Protein AF-A0A972KR60-F1 (afdb_monomer)

Solvent-accessible surface area (backbone atoms only — not comparable to full-atom values): 12484 Å² total; per-residue (Å²): 135,83,83,78,76,79,74,76,61,66,64,58,58,53,53,50,51,54,48,52,53,51,52,50,52,52,51,52,51,50,51,51,52,49,49,46,57,73,55,36,59,69,49,59,76,73,49,74,76,72,68,55,55,63,57,54,53,49,51,52,52,53,53,51,49,52,52,51,53,51,50,49,65,55,48,52,59,52,54,50,50,50,49,50,53,52,49,49,72,71,41,88,79,77,57,72,71,72,49,46,62,56,49,50,56,49,49,52,51,50,51,52,50,50,54,51,49,53,54,48,52,52,56,44,69,32,93,47,22,35,39,33,25,34,76,85,28,30,30,75,47,69,22,60,42,29,47,66,72,65,77,49,87,79,54,75,68,42,54,59,59,74,75,48,79,48,76,71,46,49,54,52,47,44,64,38,49,46,92,77,42,58,83,66,70,49,74,49,77,46,96,84,57,27,41,31,41,36,36,61,35,65,42,99,86,40,91,62,52,22,33,38,37,41,34,44,64,76,88,119

pLDDT: mean 76.86, std 11.7, range [50.84, 95.19]

Mean predicted aligned error: 16.47 Å

Nearest PDB structures (foldseek):
  8bjp-assembly1_AAA  TM=6.343E-01  e=4.974E-04  Geobacillus thermodenitrificans
  5fq1-assembly1_B  TM=6.587E-01  e=1.089E-03  Geobacillus thermodenitrificans
  3luq-assembly1_D  TM=6.551E-01  e=8.556E-04  Geobacter sulfurreducens PCA
  1v9y-assembly1_B  TM=7.017E-01  e=2.689E-03  Escherichia coli K-12
  7duc-assembly1_A  TM=5.910E-01  e=3.423E-03  Staphylococcus aureus

Radius of gyration: 31.65 Å; Cα contacts (8 Å, |Δi|>4): 184; chains: 1; bounding box: 86×40×68 Å

Structure (mmCIF, N/CA/C/O backbone):
data_AF-A0A972KR60-F1
#
_entry.id   AF-A0A972KR60-F1
#
loop_
_atom_site.group_PDB
_atom_site.id
_atom_site.type_symbol
_atom_site.label_atom_id
_atom_site.label_alt_id
_atom_site.label_comp_id
_atom_site.label_asym_id
_atom_site.label_entity_id
_atom_site.label_seq_id
_atom_site.pdbx_PDB_ins_code
_atom_site.Cartn_x
_atom_site.Cartn_y
_atom_site.Cartn_z
_atom_site.occupancy
_atom_site.B_iso_or_equiv
_atom_site.auth_seq_id
_atom_site.auth_comp_id
_atom_site.auth_asym_id
_atom_site.auth_atom_id
_atom_site.pdbx_PDB_model_num
ATOM 1 N N . MET A 1 1 ? 7.877 -25.619 27.541 1.00 53.59 1 MET A N 1
ATOM 2 C CA . MET A 1 1 ? 7.313 -24.549 26.688 1.00 53.59 1 MET A CA 1
ATOM 3 C C . MET A 1 1 ? 5.898 -24.252 27.161 1.00 53.59 1 MET A C 1
ATOM 5 O O . MET A 1 1 ? 4.991 -25.028 26.888 1.00 53.59 1 MET A O 1
ATOM 9 N N . SER A 1 2 ? 5.721 -23.201 27.957 1.00 51.91 2 SER A N 1
ATOM 10 C CA . SER A 1 2 ? 4.409 -22.750 28.425 1.00 51.91 2 SER A CA 1
ATOM 11 C C . SER A 1 2 ? 3.707 -21.989 27.297 1.00 51.91 2 SER A C 1
ATOM 13 O O . SER A 1 2 ? 4.235 -21.011 26.776 1.00 51.91 2 SER A O 1
ATOM 15 N N . LYS A 1 3 ? 2.520 -22.450 26.886 1.00 62.50 3 LYS A N 1
ATOM 16 C CA . LYS A 1 3 ? 1.661 -21.713 25.949 1.00 62.50 3 LYS A CA 1
ATOM 17 C C . LYS A 1 3 ? 1.185 -20.436 26.636 1.00 62.50 3 LYS A C 1
ATOM 19 O O . LYS A 1 3 ? 0.327 -20.486 27.516 1.00 62.50 3 LYS A O 1
ATOM 24 N N . GLN A 1 4 ? 1.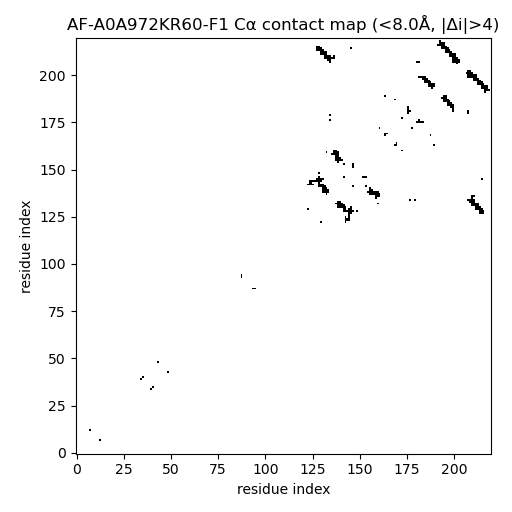755 -19.306 26.241 1.00 52.03 4 GLN A N 1
ATOM 25 C CA . GLN A 1 4 ? 1.299 -17.989 26.653 1.00 52.03 4 GLN A CA 1
ATOM 26 C C . GLN A 1 4 ? -0.098 -17.779 26.052 1.00 52.03 4 GLN A C 1
ATOM 28 O O . GLN A 1 4 ? -0.262 -17.715 24.835 1.00 52.03 4 GLN A O 1
ATOM 33 N N . LYS A 1 5 ? -1.133 -17.781 26.899 1.00 60.81 5 LYS A N 1
ATOM 34 C CA . LYS A 1 5 ? -2.503 -17.483 26.471 1.00 60.81 5 LYS A CA 1
ATOM 35 C C . LYS A 1 5 ? -2.542 -16.012 26.064 1.00 60.81 5 LYS A C 1
ATOM 37 O O . LYS A 1 5 ? -2.425 -15.147 26.927 1.00 60.81 5 LYS A O 1
ATOM 42 N N . GLN A 1 6 ? -2.679 -15.740 24.767 1.00 61.06 6 GLN A N 1
ATOM 43 C CA . GLN A 1 6 ? -2.988 -14.399 24.276 1.00 61.06 6 GLN A CA 1
ATOM 44 C C . GLN A 1 6 ? -4.307 -13.963 24.912 1.00 61.06 6 GLN A C 1
ATOM 46 O O . GLN A 1 6 ? -5.353 -14.572 24.682 1.00 61.06 6 GLN A O 1
ATOM 51 N N . ALA A 1 7 ? -4.236 -12.950 25.772 1.00 55.34 7 ALA A N 1
ATOM 52 C CA . ALA A 1 7 ? -5.428 -12.301 26.278 1.00 55.34 7 ALA A CA 1
ATOM 53 C C . ALA A 1 7 ? -6.167 -11.675 25.081 1.00 55.34 7 ALA A C 1
ATOM 55 O O . ALA A 1 7 ? -5.520 -11.067 24.225 1.00 55.34 7 ALA A O 1
ATOM 56 N N . PRO A 1 8 ? -7.494 -11.846 24.970 1.00 62.22 8 PRO A N 1
ATOM 57 C CA . PRO A 1 8 ? -8.256 -11.233 23.892 1.00 62.22 8 PRO A CA 1
ATOM 58 C C . PRO A 1 8 ? -8.088 -9.712 23.949 1.00 62.22 8 PRO A C 1
ATOM 60 O O . PRO A 1 8 ? -8.212 -9.113 25.018 1.00 62.22 8 PRO A O 1
ATOM 63 N N . ASN A 1 9 ? -7.800 -9.096 22.799 1.00 71.56 9 ASN A N 1
ATOM 64 C CA . ASN A 1 9 ? -7.633 -7.649 22.686 1.00 71.56 9 ASN A CA 1
ATOM 65 C C . ASN A 1 9 ? -8.865 -6.945 23.261 1.00 71.56 9 ASN A C 1
ATOM 67 O O . ASN A 1 9 ? -9.967 -7.046 22.717 1.00 71.56 9 ASN A O 1
ATOM 71 N N . VAL A 1 10 ? -8.660 -6.208 24.354 1.00 71.50 10 VAL A N 1
ATOM 72 C CA . VAL A 1 10 ? -9.696 -5.467 25.096 1.00 71.50 10 VAL A CA 1
ATOM 73 C C . VAL A 1 10 ? -10.492 -4.541 24.163 1.00 71.50 10 VAL A C 1
ATOM 75 O O . VAL A 1 10 ? -11.693 -4.335 24.341 1.00 71.50 10 VAL A O 1
ATOM 78 N N . PHE A 1 11 ? -9.843 -4.071 23.096 1.00 67.94 11 PHE A N 1
ATOM 79 C CA . PHE A 1 11 ? -10.453 -3.291 22.026 1.00 67.94 11 PHE A CA 1
ATOM 80 C C . PHE A 1 11 ? -11.607 -4.017 21.318 1.00 67.94 11 PHE A C 1
ATOM 82 O O . PHE A 1 11 ? -12.672 -3.432 21.131 1.00 67.94 11 PHE A O 1
ATOM 89 N N . HIS A 1 12 ? -11.446 -5.301 20.976 1.00 70.81 12 HIS A N 1
ATOM 90 C CA . HIS A 1 12 ? -12.494 -6.058 20.286 1.00 70.81 12 HIS A CA 1
ATOM 91 C C . HIS A 1 12 ? -13.713 -6.286 21.173 1.00 70.81 12 HIS A C 1
ATOM 93 O O . HIS A 1 12 ? -14.835 -6.178 20.692 1.00 70.81 12 HIS A O 1
ATOM 99 N N . VAL A 1 13 ? -13.509 -6.547 22.466 1.00 73.38 13 VAL A N 1
ATOM 100 C CA . VAL A 1 13 ? -14.617 -6.749 23.412 1.00 73.38 13 VAL A CA 1
ATOM 101 C C . VAL A 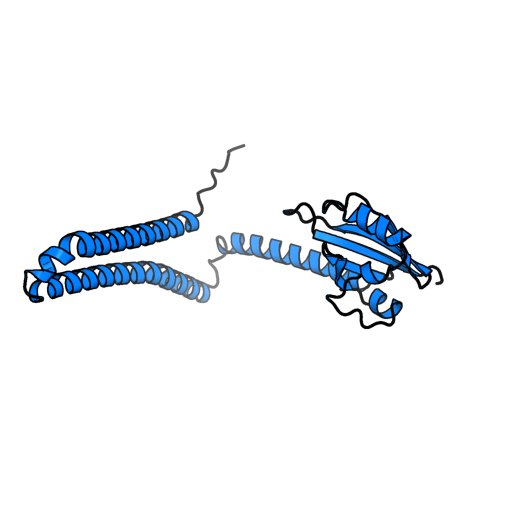1 13 ? -15.412 -5.454 23.597 1.00 73.38 13 VAL A C 1
ATOM 103 O O . VAL A 1 13 ? -16.643 -5.478 23.574 1.00 73.38 13 VAL A O 1
ATOM 106 N N . SER A 1 14 ? -14.724 -4.313 23.708 1.00 75.75 14 SER A N 1
ATOM 107 C CA . SER A 1 14 ? -15.375 -3.004 23.817 1.00 75.75 14 SER A CA 1
ATOM 108 C C . SER A 1 14 ? -16.146 -2.640 22.545 1.00 75.75 14 SER A C 1
ATOM 110 O O . SER A 1 14 ? -17.329 -2.301 22.621 1.00 75.75 14 SER A O 1
ATOM 112 N N . LEU A 1 15 ? -15.522 -2.775 21.370 1.00 78.56 15 LEU A N 1
ATOM 113 C CA . LEU A 1 15 ? -16.158 -2.482 20.082 1.00 78.56 15 LEU A CA 1
ATOM 114 C C . LEU A 1 15 ? -17.399 -3.357 19.859 1.00 78.56 15 LEU A C 1
ATOM 116 O O . LEU A 1 15 ? -18.449 -2.862 19.451 1.00 78.56 15 LEU A O 1
ATOM 120 N N . LEU A 1 16 ? -17.290 -4.648 20.177 1.00 77.19 16 LEU A N 1
ATOM 121 C CA . LEU A 1 16 ? -18.375 -5.607 20.017 1.00 77.19 16 LEU A CA 1
ATOM 122 C C . LEU A 1 16 ? -19.553 -5.289 20.951 1.00 77.19 16 LEU A C 1
ATOM 124 O O . LEU A 1 16 ? -20.700 -5.343 20.516 1.00 77.19 16 LEU A O 1
ATOM 128 N N . SER A 1 17 ? -19.286 -4.881 22.196 1.00 77.88 17 SER A N 1
ATOM 129 C CA . SER A 1 17 ? -20.324 -4.448 23.143 1.00 77.88 17 SER A CA 1
ATOM 130 C C . SER A 1 17 ? -21.103 -3.226 22.634 1.00 77.88 17 SER A C 1
ATOM 132 O O . SER A 1 17 ? -22.335 -3.232 22.618 1.00 77.88 17 SER A O 1
ATOM 134 N N . HIS A 1 18 ? -20.401 -2.206 22.127 1.00 79.12 18 HIS A N 1
ATOM 135 C CA . HIS A 1 18 ? -21.041 -1.008 21.570 1.00 79.12 18 HIS A CA 1
ATOM 136 C C . HIS A 1 18 ? -21.850 -1.324 20.305 1.00 79.12 18 HIS A C 1
ATOM 138 O O . HIS A 1 18 ? -22.949 -0.799 20.130 1.00 79.12 18 HIS A O 1
ATOM 144 N N . PHE A 1 19 ? -21.346 -2.218 19.450 1.00 80.94 19 PHE A N 1
ATOM 145 C CA . PHE A 1 19 ? -22.070 -2.668 18.265 1.00 80.94 19 PHE A CA 1
ATOM 146 C C . PHE A 1 19 ? -23.373 -3.394 18.633 1.00 80.94 19 PHE A C 1
ATOM 148 O O . PHE A 1 19 ? -24.429 -3.061 18.098 1.00 80.94 19 PHE A O 1
ATOM 155 N N . PHE A 1 20 ? -23.334 -4.326 19.592 1.00 80.44 20 PHE A N 1
ATOM 156 C CA . PHE A 1 20 ? -24.539 -5.019 20.058 1.00 80.44 20 PHE A CA 1
ATOM 157 C C . PHE A 1 20 ? -25.561 -4.068 20.686 1.00 80.44 20 PHE A C 1
ATOM 159 O O . PHE A 1 20 ? -26.754 -4.204 20.418 1.00 80.44 20 PHE A O 1
ATOM 166 N N . LEU A 1 21 ? -25.113 -3.077 21.464 1.00 80.25 21 LEU A N 1
ATOM 167 C CA . LEU A 1 21 ? -25.993 -2.054 22.032 1.00 80.25 21 LEU A CA 1
ATOM 168 C C . LEU A 1 21 ? -26.698 -1.242 20.934 1.00 80.25 21 LEU A C 1
ATOM 170 O O . LEU A 1 21 ? -27.901 -0.986 21.020 1.00 80.25 21 LEU A O 1
ATOM 174 N N . LEU A 1 22 ? -25.966 -0.868 19.883 1.00 79.69 22 LEU A N 1
ATOM 175 C CA . LEU A 1 22 ? -26.509 -0.113 18.757 1.00 79.69 22 LEU A CA 1
ATOM 176 C C . LEU A 1 22 ? -27.543 -0.939 17.982 1.00 79.69 22 LEU A C 1
ATOM 178 O O . LEU A 1 22 ? -28.639 -0.448 17.711 1.00 79.69 22 LEU A O 1
ATOM 182 N N . VAL A 1 23 ? -27.236 -2.207 17.694 1.00 80.81 23 VAL A N 1
ATOM 183 C CA . VAL A 1 23 ? -28.163 -3.132 17.022 1.00 80.81 23 VAL A CA 1
ATOM 184 C C . VAL A 1 23 ? -29.416 -3.372 17.866 1.00 80.81 23 VAL A C 1
ATOM 186 O O . VAL A 1 23 ? -30.524 -3.322 17.335 1.00 80.81 23 VAL A O 1
ATOM 189 N N . ALA A 1 24 ? -29.270 -3.569 19.179 1.00 79.06 24 ALA A N 1
ATOM 190 C CA . ALA A 1 24 ? -30.402 -3.739 20.086 1.00 79.06 24 ALA A CA 1
ATOM 191 C C . ALA A 1 24 ? -31.296 -2.490 20.116 1.00 79.06 24 ALA A C 1
ATOM 193 O O . ALA A 1 24 ? -32.516 -2.603 20.021 1.00 79.06 24 ALA A O 1
ATOM 194 N N . THR A 1 25 ? -30.696 -1.297 20.167 1.00 80.44 25 THR A N 1
ATOM 195 C CA . THR A 1 25 ? -31.434 -0.024 20.116 1.00 80.44 25 THR A CA 1
ATOM 196 C C . THR A 1 25 ? -32.203 0.124 18.800 1.00 80.44 25 THR A C 1
ATOM 198 O O . THR A 1 25 ? -33.379 0.487 18.813 1.00 80.44 25 THR A O 1
ATOM 201 N N . LEU A 1 26 ? -31.578 -0.212 17.665 1.00 80.94 26 LEU A N 1
ATOM 202 C CA . LEU A 1 26 ? -32.227 -0.197 16.350 1.00 80.94 26 LEU A CA 1
ATOM 203 C C . LEU A 1 26 ? -33.394 -1.187 16.270 1.00 80.94 26 LEU A C 1
ATOM 205 O O . LEU A 1 26 ? -34.461 -0.827 15.776 1.00 80.94 26 LEU A O 1
ATOM 209 N N . ALA A 1 27 ? -33.216 -2.404 16.789 1.00 80.38 27 ALA A N 1
ATOM 210 C CA . ALA A 1 27 ? -34.262 -3.420 16.813 1.00 80.38 27 ALA A CA 1
ATOM 211 C C . ALA A 1 27 ? -35.460 -2.977 17.664 1.00 80.38 27 ALA A C 1
ATOM 213 O O . ALA A 1 27 ? -36.599 -3.071 17.211 1.00 80.38 27 ALA A O 1
ATOM 214 N N . VAL A 1 28 ? -35.219 -2.428 18.861 1.00 82.62 28 VAL A N 1
ATOM 215 C CA . VAL A 1 28 ? -36.285 -1.878 19.716 1.00 82.62 28 VAL A CA 1
ATOM 216 C C . VAL A 1 28 ? -37.011 -0.741 19.002 1.00 82.62 28 VAL A C 1
ATOM 218 O O . VAL A 1 28 ? -38.238 -0.728 18.978 1.00 82.62 28 VAL A O 1
ATOM 221 N N . CYS A 1 29 ? -36.277 0.174 18.366 1.00 82.19 29 CYS A N 1
ATOM 222 C CA . CYS A 1 29 ? -36.871 1.276 17.614 1.00 82.19 29 CYS A CA 1
ATOM 223 C C . CYS A 1 29 ? -37.755 0.759 16.465 1.00 82.19 29 CYS A C 1
ATOM 225 O O . CYS A 1 29 ? -38.891 1.203 16.309 1.00 82.19 29 CYS A O 1
ATOM 227 N N . PHE A 1 30 ? -37.282 -0.247 15.723 1.00 84.31 30 PHE A N 1
ATOM 228 C CA . PHE A 1 30 ? -38.052 -0.896 14.663 1.00 84.31 30 PHE A CA 1
ATOM 229 C C . PHE A 1 30 ? -39.338 -1.539 15.194 1.00 84.31 30 PHE A C 1
ATOM 231 O O . PHE A 1 30 ? -40.408 -1.291 14.644 1.00 84.31 30 PHE A O 1
ATOM 238 N N . PHE A 1 31 ? -39.268 -2.307 16.287 1.00 80.88 31 PHE A N 1
ATOM 239 C CA . PHE A 1 31 ? -40.453 -2.919 16.896 1.00 80.88 31 PHE A CA 1
ATOM 240 C C . PHE A 1 31 ? -41.438 -1.883 17.432 1.00 80.88 31 PHE A C 1
ATOM 242 O O . PHE A 1 31 ? -42.639 -2.062 17.266 1.00 80.88 31 PHE A O 1
ATOM 249 N N . VAL A 1 32 ? -40.959 -0.789 18.028 1.00 77.44 32 VAL A N 1
ATOM 250 C CA . VAL A 1 32 ? -41.820 0.307 18.493 1.00 77.44 32 VAL A CA 1
ATOM 251 C C . VAL A 1 32 ? -42.537 0.958 17.315 1.00 77.44 32 VAL A C 1
ATOM 253 O O . VAL A 1 32 ? -43.753 1.119 17.366 1.00 77.44 32 VAL A O 1
ATOM 256 N N . VAL A 1 33 ? -41.825 1.273 16.230 1.00 80.19 33 VAL A N 1
ATOM 257 C CA . VAL A 1 33 ? -42.441 1.821 15.012 1.00 80.19 33 VAL A CA 1
ATOM 258 C C . VAL A 1 33 ? -43.456 0.838 14.439 1.00 80.19 33 VAL A C 1
ATOM 260 O O . VAL A 1 33 ? -44.577 1.227 14.126 1.00 80.19 33 VAL A O 1
ATOM 263 N N . GLN A 1 34 ? -43.109 -0.444 14.342 1.00 79.94 34 GLN A N 1
ATOM 264 C CA . GLN A 1 34 ? -43.995 -1.446 13.761 1.00 79.94 34 GLN A CA 1
ATOM 265 C C . GLN A 1 34 ? -45.233 -1.695 14.636 1.00 79.94 34 GLN A C 1
ATOM 267 O O . GLN A 1 34 ? -46.336 -1.820 14.108 1.00 79.94 34 GLN A O 1
ATOM 272 N N . TYR A 1 35 ? -45.079 -1.686 15.962 1.00 74.25 35 TYR A N 1
ATOM 273 C CA . TYR A 1 35 ? -46.176 -1.768 16.924 1.00 74.25 35 TYR A CA 1
ATOM 274 C C . TYR A 1 35 ? -47.097 -0.546 16.836 1.00 74.25 35 TYR A C 1
ATOM 276 O O . TYR A 1 35 ? -48.319 -0.701 16.776 1.00 74.25 35 TYR A O 1
ATOM 284 N N . LEU A 1 36 ? -46.520 0.658 16.751 1.00 71.75 36 LEU A N 1
ATOM 285 C CA . LEU A 1 36 ? -47.272 1.894 16.544 1.00 71.75 36 LEU A CA 1
ATOM 286 C C . LEU A 1 36 ? -48.026 1.861 15.207 1.00 71.75 36 LEU A C 1
ATOM 288 O O . LEU A 1 36 ? -49.207 2.173 15.155 1.00 71.75 36 LEU A O 1
ATOM 292 N N . PHE A 1 37 ? -47.419 1.412 14.113 1.00 78.62 37 PHE A N 1
ATOM 293 C CA . PHE A 1 37 ? -48.118 1.365 12.825 1.00 78.62 37 PHE A CA 1
ATOM 294 C C . PHE A 1 37 ? -49.193 0.268 12.758 1.00 78.62 37 PHE A C 1
ATOM 296 O O . PHE A 1 37 ? -50.291 0.516 12.262 1.00 78.62 37 PHE A O 1
ATOM 303 N N . SER A 1 38 ? -48.904 -0.927 13.277 1.00 76.75 38 SER A N 1
ATOM 304 C CA . SER A 1 38 ? -49.808 -2.087 13.243 1.00 76.75 38 SER A CA 1
ATOM 305 C C . SER A 1 38 ? -51.061 -1.874 14.097 1.00 76.75 38 SER A C 1
ATOM 307 O O . SER A 1 38 ? -52.185 -2.094 13.637 1.00 76.75 38 SER A O 1
ATOM 309 N N . SER A 1 39 ? -50.873 -1.401 15.332 1.00 65.19 39 SER A N 1
ATOM 310 C CA . SER A 1 39 ? -51.952 -1.276 16.314 1.00 65.19 39 SER A CA 1
ATOM 311 C C . SER A 1 39 ? -52.513 0.142 16.383 1.00 65.19 39 SER A C 1
ATOM 313 O O . SER A 1 39 ? -53.722 0.314 16.555 1.00 65.19 39 SER A O 1
ATOM 315 N N . SER A 1 40 ? -51.675 1.174 16.224 1.00 57.69 40 SER A N 1
ATOM 316 C CA . SER A 1 40 ? -52.135 2.550 16.394 1.00 57.69 40 SER A CA 1
ATOM 317 C C . SER A 1 40 ? -52.884 3.084 15.187 1.00 57.69 40 SER A C 1
ATOM 319 O O . SER A 1 40 ? -53.762 3.875 15.435 1.00 57.69 40 SER A O 1
ATOM 321 N N . ILE A 1 41 ? -52.716 2.648 13.930 1.00 64.44 41 ILE A N 1
ATOM 322 C CA . ILE A 1 41 ? -53.536 3.216 12.826 1.00 64.44 41 ILE A CA 1
ATOM 323 C C . ILE A 1 41 ? -55.049 3.038 13.064 1.00 64.44 41 ILE A C 1
ATOM 325 O O . ILE A 1 41 ? -55.829 3.953 12.805 1.00 64.44 41 ILE A O 1
ATOM 329 N N . ARG A 1 42 ? -55.476 1.894 13.617 1.00 65.62 42 ARG A N 1
ATOM 330 C CA . ARG A 1 42 ? -56.896 1.656 13.937 1.00 65.62 42 ARG A CA 1
ATOM 331 C C . ARG A 1 42 ? -57.359 2.426 15.175 1.00 65.62 42 ARG A C 1
ATOM 333 O O . ARG A 1 42 ? -58.476 2.925 15.184 1.00 65.62 42 ARG A O 1
ATOM 340 N N . TYR A 1 43 ? -56.497 2.556 16.183 1.00 64.38 43 TYR A N 1
ATOM 341 C CA . TYR A 1 43 ? -56.794 3.288 17.422 1.00 64.38 43 TYR A CA 1
ATOM 342 C C . TYR A 1 43 ? -56.702 4.819 17.250 1.00 64.38 43 TYR A C 1
ATOM 344 O O . TYR A 1 43 ? -57.454 5.568 17.860 1.00 64.38 43 TYR A O 1
ATOM 352 N N . PHE A 1 44 ? -55.816 5.286 16.372 1.00 60.06 44 PHE A N 1
ATOM 353 C CA . PHE A 1 44 ? -55.527 6.681 16.020 1.00 60.06 44 PHE A CA 1
ATOM 354 C C . PHE A 1 44 ? -56.640 7.301 15.179 1.00 60.06 44 PHE A C 1
ATOM 356 O O . PHE A 1 44 ? -56.873 8.500 15.250 1.00 60.06 44 PHE A O 1
ATOM 363 N N . LEU A 1 45 ? -57.379 6.481 14.427 1.00 64.69 45 LEU A N 1
ATOM 364 C CA . LEU A 1 45 ? -58.625 6.907 13.789 1.00 64.69 45 LEU A CA 1
ATOM 365 C C . LEU A 1 45 ? -59.795 7.038 14.782 1.00 64.69 45 LEU A C 1
ATOM 367 O O . LEU A 1 45 ? -60.833 7.572 14.404 1.00 64.69 45 LEU A O 1
ATOM 371 N N . GLN A 1 46 ? -59.657 6.556 16.024 1.00 74.75 46 GLN A N 1
ATOM 372 C CA . GLN A 1 46 ? -60.753 6.499 17.000 1.00 74.75 46 GLN A CA 1
ATOM 373 C C . GLN A 1 46 ? -60.521 7.285 18.301 1.00 74.75 46 GLN A C 1
ATOM 375 O O . GLN A 1 46 ? -61.496 7.508 19.017 1.00 74.75 46 GLN A O 1
ATOM 380 N N . HIS A 1 47 ? -59.299 7.698 18.651 1.00 63.03 47 HIS A N 1
ATOM 381 C CA . HIS A 1 47 ? -58.995 8.410 19.906 1.00 63.03 47 HIS A CA 1
ATOM 382 C C . HIS A 1 47 ? -58.160 9.681 19.688 1.00 63.03 47 HIS A C 1
ATOM 384 O O . HIS A 1 47 ? -57.342 9.751 18.773 1.00 63.03 47 HIS A O 1
ATOM 390 N N . ASP A 1 48 ? -58.357 10.670 20.568 1.00 67.19 48 ASP A N 1
ATOM 391 C CA . ASP A 1 48 ? -57.730 11.992 20.500 1.00 67.19 48 ASP A CA 1
ATOM 392 C C . ASP A 1 48 ? -56.195 11.941 20.582 1.00 67.19 48 ASP A C 1
ATOM 394 O O . ASP A 1 48 ? -55.600 11.229 21.397 1.00 67.19 48 ASP A O 1
ATOM 398 N N . LEU A 1 49 ? -55.554 12.790 19.771 1.00 66.50 49 LEU A N 1
ATOM 399 C CA . LEU A 1 49 ? -54.100 12.931 19.571 1.00 66.50 49 LEU A CA 1
ATOM 400 C C . LEU A 1 49 ? -53.274 13.111 20.868 1.00 66.50 49 LEU A C 1
ATOM 402 O O . LEU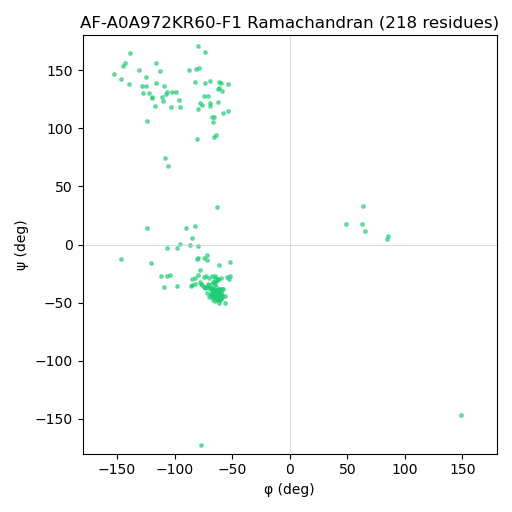 A 1 49 ? -52.049 12.980 20.865 1.00 66.50 49 LEU A O 1
ATOM 406 N N . VAL A 1 50 ? -53.942 13.421 21.979 1.00 75.94 50 VAL A N 1
ATOM 407 C CA . VAL A 1 50 ? -53.366 13.791 23.278 1.00 75.94 50 VAL A CA 1
ATOM 408 C C . VAL A 1 50 ? -52.543 12.659 23.906 1.00 75.94 50 VAL A C 1
ATOM 410 O O . VAL A 1 50 ? -51.555 12.932 24.584 1.00 75.94 50 VAL A O 1
ATOM 413 N N . VAL A 1 51 ? -52.876 11.390 23.646 1.00 71.56 51 VAL A N 1
ATOM 414 C CA . VAL A 1 51 ? -52.170 10.238 24.250 1.00 71.56 51 VAL A CA 1
ATOM 415 C C . VAL A 1 51 ? -50.818 9.949 23.576 1.00 71.56 51 VAL A C 1
ATOM 417 O O . VAL A 1 51 ? -49.924 9.377 24.199 1.00 71.56 51 VAL A O 1
ATOM 420 N N . LEU A 1 52 ? -50.612 10.384 22.328 1.00 69.50 52 LEU A N 1
ATOM 421 C CA . LEU A 1 52 ? -49.372 10.115 21.587 1.00 69.50 52 LEU A CA 1
ATOM 422 C C . LEU A 1 52 ? -48.191 10.953 22.105 1.00 69.50 52 LEU A C 1
ATOM 424 O O . LEU A 1 52 ? -47.057 10.478 22.177 1.00 69.50 52 LEU A O 1
ATOM 428 N N . VAL A 1 53 ? -48.468 12.196 22.498 1.00 73.62 53 VAL A N 1
ATOM 429 C CA . VAL A 1 53 ? -47.468 13.167 22.957 1.00 73.62 53 VAL A CA 1
ATOM 430 C C . VAL A 1 53 ? -46.622 12.648 24.136 1.00 73.62 53 VAL A C 1
ATOM 432 O O . VAL A 1 53 ? -45.393 12.681 24.021 1.00 73.62 53 VAL A O 1
ATOM 435 N N . PRO A 1 54 ? -47.194 12.115 25.237 1.00 75.25 54 PRO A N 1
ATOM 436 C CA . PRO A 1 54 ? -46.397 11.622 26.361 1.00 75.25 54 PRO A CA 1
ATOM 437 C C . PRO A 1 54 ? -45.556 10.385 26.017 1.00 75.25 54 PRO A C 1
ATOM 439 O O . PRO A 1 54 ? -44.444 10.256 26.524 1.00 75.25 54 PRO A O 1
ATOM 442 N N . VAL A 1 55 ? -46.029 9.504 25.128 1.00 75.19 55 VAL A N 1
ATOM 443 C CA . VAL A 1 55 ? -45.270 8.311 24.707 1.00 75.19 55 VAL A CA 1
ATOM 444 C C . VAL A 1 55 ? -44.039 8.709 23.894 1.00 75.19 55 VAL A C 1
ATOM 446 O O . VAL A 1 55 ? -42.940 8.211 24.138 1.00 75.19 55 VAL A O 1
ATOM 449 N N . VAL A 1 56 ? -44.202 9.648 22.960 1.00 76.81 56 VAL A N 1
ATOM 450 C CA . VAL A 1 56 ? -43.090 10.164 22.151 1.00 76.81 56 VAL A CA 1
ATOM 451 C C . VAL A 1 56 ? -42.081 10.907 23.030 1.00 76.81 56 VAL A C 1
ATOM 453 O O . VAL A 1 56 ? -40.881 10.655 22.926 1.00 76.81 56 VAL A O 1
ATOM 456 N N . LEU A 1 57 ? -42.546 11.759 23.951 1.00 76.75 57 LEU A N 1
ATOM 457 C CA . LEU A 1 57 ? -41.676 12.445 24.916 1.00 76.75 57 LEU A CA 1
ATOM 458 C C . LEU A 1 57 ? -40.894 11.465 25.800 1.00 76.75 57 LEU A C 1
ATOM 460 O O . LEU A 1 57 ? -39.700 11.666 26.024 1.00 76.75 57 LEU A O 1
ATOM 464 N N . PHE A 1 58 ? -41.532 10.386 26.262 1.00 82.12 58 PHE A N 1
ATOM 465 C CA . PHE A 1 58 ? -40.864 9.347 27.044 1.00 82.12 58 PHE A CA 1
ATOM 466 C C . PHE A 1 58 ? -39.744 8.662 26.244 1.00 82.12 58 PHE A C 1
ATOM 468 O O . PHE A 1 58 ? -38.634 8.505 26.753 1.00 82.12 58 PHE A O 1
ATOM 475 N N . LEU A 1 59 ? -39.990 8.326 24.972 1.00 79.88 59 LEU A N 1
ATOM 476 C CA . LEU A 1 59 ? -38.978 7.727 24.094 1.00 79.88 59 LEU A CA 1
ATOM 477 C C . LEU A 1 59 ? -37.780 8.658 23.861 1.00 79.88 59 LEU A C 1
ATOM 479 O O . LEU A 1 59 ? -36.637 8.207 23.945 1.00 79.88 59 LEU A O 1
ATOM 483 N N . PHE A 1 60 ? -38.018 9.955 23.636 1.00 80.25 60 PHE A N 1
ATOM 484 C CA . PHE A 1 60 ? -36.937 10.942 23.536 1.00 80.25 60 PHE A CA 1
ATOM 485 C C . PHE A 1 60 ? -36.128 11.046 24.835 1.00 80.25 60 PHE A C 1
ATOM 487 O O . PHE A 1 60 ? -34.899 11.120 24.784 1.00 80.25 60 PHE A O 1
ATOM 494 N N . GLY A 1 61 ? -36.790 10.991 25.995 1.00 81.56 61 GLY A N 1
ATOM 495 C CA . GLY A 1 61 ? -36.126 10.981 27.300 1.00 81.56 61 GLY A CA 1
ATOM 496 C C . GLY A 1 61 ? -35.200 9.775 27.484 1.00 81.56 61 GLY A C 1
ATOM 497 O O . GLY A 1 61 ? -34.046 9.935 27.884 1.00 81.56 61 GLY A O 1
ATOM 498 N N . VAL A 1 62 ? -35.667 8.574 27.127 1.00 82.25 62 VAL A N 1
ATOM 499 C CA . VAL A 1 62 ? -34.859 7.344 27.196 1.00 82.25 62 VAL A CA 1
ATOM 500 C C . VAL A 1 62 ? -33.672 7.407 26.231 1.00 82.25 62 VAL A C 1
ATOM 502 O O . VAL A 1 62 ? -32.546 7.102 26.627 1.00 82.25 62 VAL A O 1
ATOM 505 N N . ALA A 1 63 ? -33.885 7.859 24.993 1.00 79.19 63 ALA A N 1
ATOM 506 C CA . ALA A 1 63 ? -32.812 8.012 24.012 1.00 79.19 63 ALA A CA 1
ATOM 507 C C . ALA A 1 63 ? -31.738 9.015 24.479 1.00 79.19 63 ALA A C 1
ATOM 509 O O . ALA A 1 63 ? -30.543 8.728 24.390 1.00 79.19 63 ALA A O 1
ATOM 510 N N . GLY A 1 64 ? -32.149 10.157 25.042 1.00 79.19 64 GLY A N 1
ATOM 511 C CA . GLY A 1 64 ? -31.235 11.160 25.596 1.00 79.19 64 GLY A CA 1
ATOM 512 C C . GLY A 1 64 ? -30.428 10.647 26.794 1.00 79.19 64 GLY A C 1
ATOM 513 O O . GLY A 1 64 ? -29.235 10.943 26.916 1.00 79.19 64 GLY A O 1
ATOM 514 N N . LEU A 1 65 ? -31.039 9.822 27.650 1.00 80.31 65 LEU A N 1
ATOM 515 C CA . LEU A 1 65 ? -30.350 9.189 28.775 1.00 80.31 65 LEU A CA 1
ATOM 516 C C . LEU A 1 65 ? -29.283 8.194 28.292 1.00 80.31 65 LEU A C 1
ATOM 518 O O . LEU A 1 65 ? -28.149 8.234 28.770 1.00 80.31 65 LEU A O 1
ATOM 522 N N . ILE A 1 66 ? -29.613 7.352 27.306 1.00 79.56 66 ILE A N 1
ATOM 523 C CA . ILE A 1 66 ? -28.663 6.402 26.702 1.00 79.56 66 ILE A CA 1
ATOM 524 C C . ILE A 1 66 ? -27.498 7.154 26.050 1.00 79.56 66 ILE A C 1
ATOM 526 O O . ILE A 1 66 ? -26.339 6.812 26.290 1.00 79.56 66 ILE A O 1
ATOM 530 N N . ALA A 1 67 ? -27.782 8.220 25.297 1.00 77.12 67 ALA A N 1
ATOM 531 C CA . ALA A 1 67 ? -26.753 9.066 24.697 1.00 77.12 67 ALA A CA 1
ATOM 532 C C . ALA A 1 67 ? -25.843 9.713 25.756 1.00 77.12 67 ALA A C 1
ATOM 534 O O . ALA A 1 67 ? -24.630 9.768 25.571 1.00 77.12 67 ALA A O 1
ATOM 535 N N . SER A 1 68 ? -26.396 10.139 26.896 1.00 75.12 68 SER A N 1
ATOM 536 C CA . SER A 1 68 ? -25.617 10.729 27.996 1.00 75.12 68 SER A CA 1
ATOM 537 C C . SER A 1 68 ? -24.703 9.708 28.680 1.00 75.12 68 SER A C 1
ATOM 539 O O . SER A 1 68 ? -23.565 10.024 29.036 1.00 75.12 68 SER A O 1
ATOM 541 N N . ILE A 1 69 ? -25.174 8.468 28.842 1.00 76.56 69 ILE A N 1
ATOM 542 C CA . ILE A 1 69 ? -24.372 7.368 29.393 1.00 76.56 69 ILE A CA 1
ATOM 543 C C . ILE A 1 69 ? -23.250 6.986 28.418 1.00 76.56 69 ILE A C 1
ATOM 545 O O . ILE A 1 69 ? -22.107 6.824 28.843 1.00 76.56 69 ILE A O 1
ATOM 549 N N . ALA A 1 70 ? -23.543 6.923 27.117 1.00 74.75 70 ALA A N 1
ATOM 550 C CA . ALA A 1 70 ? -22.547 6.664 26.078 1.00 74.75 70 ALA A CA 1
ATOM 551 C C . ALA A 1 70 ? -21.515 7.802 25.960 1.00 74.75 70 ALA A C 1
ATOM 553 O O . ALA A 1 70 ? -20.318 7.559 25.843 1.00 74.75 70 ALA A O 1
ATOM 554 N N . ALA A 1 71 ? -21.940 9.062 26.075 1.00 73.19 71 ALA A N 1
ATOM 555 C CA . ALA A 1 71 ? -21.018 10.195 26.106 1.00 73.19 71 ALA A CA 1
ATOM 556 C C . ALA A 1 71 ? -20.069 10.112 27.315 1.00 73.19 71 ALA A C 1
ATOM 558 O O . ALA A 1 71 ? -18.873 10.369 27.184 1.00 73.19 71 ALA A O 1
ATOM 559 N N . ARG A 1 72 ? -20.571 9.680 28.482 1.00 72.19 72 ARG A N 1
ATOM 560 C CA . ARG A 1 72 ? -19.737 9.433 29.670 1.00 72.19 72 ARG A CA 1
ATOM 561 C C . ARG A 1 72 ? -18.754 8.278 29.480 1.00 72.19 72 ARG A C 1
ATOM 563 O O . ARG A 1 72 ? -17.618 8.402 29.940 1.00 72.19 72 ARG A O 1
ATOM 570 N N . SER A 1 73 ? -19.148 7.193 28.807 1.00 73.69 73 SER A N 1
ATOM 571 C CA . SER A 1 73 ? -18.248 6.055 28.563 1.00 73.69 73 SER A CA 1
ATOM 572 C C . SER A 1 73 ? -17.100 6.401 27.615 1.00 73.69 73 SER A C 1
ATOM 574 O O . SER A 1 73 ? -16.028 5.819 27.744 1.00 73.69 73 SER A O 1
ATOM 576 N N . VAL A 1 74 ? -17.290 7.374 26.718 1.00 69.31 74 VAL A N 1
ATOM 577 C CA . VAL A 1 74 ? -16.240 7.887 25.821 1.00 69.31 74 VAL A CA 1
ATOM 578 C C . VAL A 1 74 ? -15.404 8.987 26.485 1.00 69.31 74 VAL A C 1
ATOM 580 O O . VAL A 1 74 ? -14.191 9.041 26.289 1.00 69.31 74 VAL A O 1
ATOM 583 N N . ALA A 1 75 ? -16.011 9.837 27.318 1.00 69.06 75 ALA A N 1
ATOM 584 C CA . ALA A 1 75 ? -15.300 10.922 27.995 1.00 69.06 75 ALA A CA 1
ATOM 585 C C . ALA A 1 75 ? -14.293 10.413 29.042 1.00 69.06 75 ALA A C 1
ATOM 587 O O . ALA A 1 75 ? -13.196 10.957 29.152 1.00 69.06 75 ALA A O 1
ATOM 588 N N . TYR A 1 76 ? -14.631 9.356 29.789 1.00 73.75 76 TYR A N 1
ATOM 589 C CA . TYR A 1 76 ? -13.759 8.821 30.840 1.00 73.75 76 TYR A CA 1
ATOM 590 C C . TYR A 1 76 ? -12.393 8.306 30.335 1.00 73.75 76 TYR A C 1
ATOM 592 O O . TYR A 1 76 ? -11.372 8.730 30.881 1.00 73.75 76 TYR A O 1
ATOM 600 N N . PRO A 1 77 ? -12.307 7.453 29.290 1.00 70.00 77 PRO A N 1
ATOM 601 C CA . PRO A 1 77 ? -11.019 7.007 28.768 1.00 70.00 77 PRO A CA 1
ATOM 602 C C . PRO A 1 77 ? -10.217 8.156 28.153 1.00 70.00 77 PRO A C 1
ATOM 604 O O . PRO A 1 77 ? -8.998 8.160 28.277 1.00 70.00 77 PRO A O 1
ATOM 607 N N . LEU A 1 78 ? -10.872 9.156 27.554 1.00 66.62 78 LEU A N 1
ATOM 608 C CA . LEU A 1 78 ? -10.176 10.300 26.964 1.00 66.62 78 LEU A CA 1
ATOM 609 C C . LEU A 1 78 ? -9.522 11.183 28.038 1.00 66.62 78 LEU A C 1
ATOM 611 O O . LEU A 1 78 ? -8.361 11.554 27.901 1.00 66.62 78 LEU A O 1
ATOM 615 N N . VAL A 1 79 ? -10.233 11.451 29.140 1.00 75.31 79 VAL A N 1
ATOM 616 C CA . VAL A 1 79 ? -9.678 12.160 30.306 1.00 75.31 79 VAL A CA 1
ATOM 617 C C . VAL A 1 79 ? -8.542 11.357 30.939 1.00 75.31 79 VAL A C 1
ATOM 619 O O . VAL A 1 79 ? -7.523 11.930 31.311 1.00 75.31 79 VAL A O 1
ATOM 622 N N . HIS A 1 80 ? -8.672 10.031 31.019 1.00 74.38 80 HIS A N 1
ATOM 623 C CA . HIS A 1 80 ? -7.606 9.184 31.546 1.00 74.38 80 HIS A CA 1
ATOM 624 C C . HIS A 1 80 ? -6.354 9.200 30.655 1.00 74.38 80 HIS A C 1
ATOM 626 O O . HIS A 1 80 ? -5.253 9.325 31.174 1.00 74.38 80 HIS A O 1
ATOM 632 N N . ILE A 1 81 ? -6.508 9.156 29.326 1.00 70.75 81 ILE A N 1
ATOM 633 C CA . ILE A 1 81 ? -5.393 9.269 28.371 1.00 70.75 81 ILE A CA 1
ATOM 634 C C . ILE A 1 81 ? -4.731 10.646 28.462 1.00 70.75 81 ILE A C 1
ATOM 636 O O . ILE A 1 81 ? -3.509 10.719 28.484 1.00 70.75 81 ILE A O 1
ATOM 640 N N . ILE A 1 82 ? -5.508 11.730 28.550 1.00 78.81 82 ILE A N 1
ATOM 641 C CA . ILE A 1 82 ? -4.961 13.085 28.714 1.00 78.81 82 ILE A CA 1
ATOM 642 C C . ILE A 1 82 ? -4.172 13.187 30.021 1.00 78.81 82 ILE A C 1
ATOM 644 O O . ILE A 1 82 ? -3.057 13.693 30.004 1.00 78.81 82 ILE A O 1
ATOM 648 N N . ASN A 1 83 ? -4.698 12.643 31.123 1.00 79.62 83 ASN A N 1
ATOM 649 C CA . ASN A 1 83 ? -3.993 12.631 32.403 1.00 79.62 83 ASN A CA 1
ATOM 650 C C . ASN A 1 83 ? -2.711 11.791 32.341 1.00 79.62 83 ASN A C 1
ATOM 652 O O . ASN A 1 83 ? -1.698 12.228 32.868 1.00 79.62 83 ASN A O 1
ATOM 656 N N . LEU A 1 84 ? -2.721 10.636 31.663 1.00 75.88 84 LEU A N 1
ATOM 657 C CA . LEU A 1 84 ? -1.515 9.825 31.461 1.00 75.88 84 LEU A CA 1
ATOM 658 C C . LEU A 1 84 ? -0.478 10.558 30.602 1.00 75.88 84 LEU A C 1
ATOM 660 O O . LEU A 1 84 ? 0.698 10.547 30.943 1.00 75.88 84 LEU A O 1
ATOM 664 N N . LEU A 1 85 ? -0.902 11.244 29.538 1.00 73.75 85 LEU A N 1
ATOM 665 C CA . LEU A 1 85 ? -0.017 12.044 28.686 1.00 73.75 85 LEU A CA 1
ATOM 666 C C . LEU A 1 85 ? 0.541 13.270 29.423 1.00 73.75 85 LEU A C 1
ATOM 668 O O . LEU A 1 85 ? 1.702 13.626 29.233 1.00 73.75 85 LEU A O 1
ATOM 672 N N . GLU A 1 86 ? -0.259 13.915 30.274 1.00 78.19 86 GLU A N 1
ATOM 673 C CA . GLU A 1 86 ? 0.172 15.063 31.076 1.00 78.19 86 GLU A CA 1
ATOM 674 C C . GLU A 1 86 ? 1.092 14.632 32.232 1.00 78.19 86 GLU A C 1
ATOM 676 O O . GLU A 1 86 ? 2.079 15.308 32.530 1.00 78.19 86 GLU A O 1
ATOM 681 N N . GLU A 1 87 ? 0.825 13.479 32.847 1.00 72.25 87 GLU A N 1
ATOM 682 C CA . GLU A 1 87 ? 1.678 12.870 33.868 1.00 72.25 87 GLU A CA 1
ATOM 683 C C . GLU A 1 87 ? 2.992 12.350 33.263 1.00 72.25 87 GLU A C 1
ATOM 685 O O . GLU A 1 87 ? 4.045 12.509 33.877 1.00 72.25 87 GLU A O 1
ATOM 690 N N . GLU A 1 88 ? 2.983 11.841 32.029 1.00 63.03 88 GLU A N 1
ATOM 691 C CA . GLU A 1 88 ? 4.177 11.439 31.270 1.00 63.03 88 GLU A CA 1
ATOM 692 C C . GLU A 1 88 ? 5.002 12.650 30.798 1.00 63.03 88 GLU A C 1
ATOM 694 O O . GLU A 1 88 ? 6.231 12.633 30.883 1.00 63.03 88 GLU A O 1
ATOM 699 N N . ALA A 1 89 ? 4.350 13.755 30.415 1.00 68.69 89 ALA A N 1
ATOM 700 C CA . ALA A 1 89 ? 5.021 15.024 30.126 1.00 68.69 89 ALA A CA 1
ATOM 701 C C . ALA A 1 89 ? 5.663 15.656 31.377 1.00 68.69 89 ALA A C 1
ATOM 703 O O . ALA A 1 89 ? 6.699 16.315 31.274 1.00 68.69 89 ALA A O 1
ATOM 704 N N . ARG A 1 90 ? 5.073 15.455 32.567 1.00 68.12 90 ARG A N 1
ATOM 705 C CA . ARG A 1 90 ? 5.618 15.945 33.849 1.00 68.12 90 ARG A CA 1
ATOM 706 C C . ARG A 1 90 ? 6.647 15.002 34.477 1.00 68.12 90 ARG A C 1
ATOM 708 O O . ARG A 1 90 ? 7.544 15.474 35.172 1.00 68.12 90 ARG A O 1
ATOM 715 N N . SER A 1 91 ? 6.551 13.692 34.252 1.00 62.00 91 SER A N 1
ATOM 716 C CA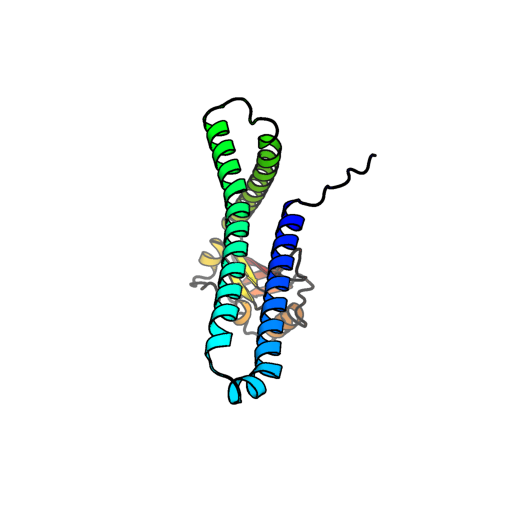 . SER A 1 91 ? 7.420 12.678 34.860 1.00 62.00 91 SER A CA 1
ATOM 717 C C . SER A 1 91 ? 8.391 12.084 33.836 1.00 62.00 91 SER A C 1
ATOM 719 O O . SER A 1 91 ? 8.292 10.935 33.412 1.00 62.00 91 SER A O 1
ATOM 721 N N . GLY A 1 92 ? 9.410 12.863 33.471 1.00 61.47 92 GLY A N 1
ATOM 722 C CA . GLY A 1 92 ? 10.487 12.463 32.556 1.00 61.47 92 GLY A CA 1
ATOM 723 C C . GLY A 1 92 ? 11.387 11.297 33.011 1.00 61.47 92 GLY A C 1
ATOM 724 O O . GLY A 1 92 ? 12.567 11.288 32.674 1.00 61.47 92 GLY A O 1
ATOM 725 N N . ALA A 1 93 ? 10.899 10.310 33.769 1.00 55.44 93 ALA A N 1
ATOM 726 C CA . ALA A 1 93 ? 11.725 9.191 34.224 1.00 55.44 93 ALA A CA 1
ATOM 727 C C . ALA A 1 93 ? 11.032 7.822 34.362 1.00 55.44 93 ALA A C 1
ATOM 729 O O . ALA A 1 93 ? 11.749 6.823 34.450 1.00 55.44 93 ALA A O 1
ATOM 730 N N . THR A 1 94 ? 9.697 7.705 34.318 1.00 53.16 94 THR A N 1
ATOM 731 C CA . THR A 1 94 ? 9.031 6.450 34.749 1.00 53.16 94 THR A CA 1
ATOM 732 C C . THR A 1 94 ? 8.117 5.789 33.709 1.00 53.16 94 THR A C 1
ATOM 734 O O . THR A 1 94 ? 7.407 4.846 34.032 1.00 53.16 94 THR A O 1
ATOM 737 N N . GLY A 1 95 ? 8.203 6.187 32.435 1.00 52.72 95 GLY A N 1
ATOM 738 C CA . GLY A 1 95 ? 7.526 5.525 31.304 1.00 52.72 95 GLY A CA 1
ATOM 739 C C . GLY A 1 95 ? 8.276 4.324 30.699 1.00 52.72 95 GLY A C 1
ATOM 740 O O . GLY A 1 95 ? 7.860 3.772 29.689 1.00 52.72 95 GLY A O 1
ATOM 741 N N . ARG A 1 96 ? 9.408 3.873 31.259 1.00 52.09 96 ARG A N 1
ATOM 742 C CA . ARG A 1 96 ? 10.365 3.002 30.529 1.00 52.09 96 ARG A CA 1
ATOM 743 C C . ARG A 1 96 ? 9.930 1.553 30.266 1.00 52.09 96 ARG A C 1
ATOM 745 O O . ARG A 1 96 ? 10.637 0.875 29.524 1.00 52.09 96 ARG A O 1
ATOM 752 N N . ILE A 1 97 ? 8.830 1.055 30.834 1.00 53.47 97 ILE A N 1
ATOM 753 C CA . ILE A 1 97 ? 8.466 -0.376 30.723 1.00 53.47 97 ILE A CA 1
ATOM 754 C C . ILE A 1 97 ? 7.241 -0.603 29.823 1.00 53.47 97 ILE A C 1
ATOM 756 O O . ILE A 1 97 ? 7.266 -1.534 29.024 1.00 53.47 97 ILE A O 1
ATOM 760 N N . ALA A 1 98 ? 6.237 0.281 29.843 1.00 54.59 98 ALA A N 1
ATOM 761 C CA . ALA A 1 98 ? 5.124 0.233 28.885 1.00 54.59 98 ALA A CA 1
ATOM 762 C C . ALA A 1 98 ? 5.479 0.894 27.535 1.00 54.59 98 ALA A C 1
ATOM 764 O O . ALA A 1 98 ? 5.097 0.384 26.484 1.00 54.59 98 ALA A O 1
ATOM 765 N N . TYR A 1 99 ? 6.307 1.951 27.542 1.00 53.16 99 TYR A N 1
ATOM 766 C CA . TYR A 1 99 ? 6.819 2.600 26.327 1.00 53.16 99 TYR A CA 1
ATOM 767 C C . TYR A 1 99 ? 7.725 1.663 25.514 1.00 53.16 99 TYR A C 1
ATOM 769 O O . TYR A 1 99 ? 7.699 1.700 24.292 1.00 53.16 99 TYR A O 1
ATOM 777 N N . ARG A 1 100 ? 8.477 0.752 26.154 1.00 54.41 100 ARG A N 1
ATOM 778 C CA . ARG A 1 100 ? 9.373 -0.177 25.438 1.00 54.41 100 ARG A CA 1
ATOM 779 C C . ARG A 1 100 ? 8.643 -1.106 24.470 1.00 54.41 100 ARG A C 1
ATOM 781 O O . ARG A 1 100 ? 9.145 -1.292 23.372 1.00 54.41 100 ARG A O 1
ATOM 788 N N . SER A 1 101 ? 7.468 -1.624 24.836 1.00 58.97 101 SER A N 1
ATOM 789 C CA . SER A 1 101 ? 6.711 -2.523 23.952 1.00 58.97 101 SER A CA 1
ATOM 790 C C . SER A 1 101 ? 6.212 -1.802 22.697 1.00 58.97 101 SER A C 1
ATOM 792 O O . SER A 1 101 ? 6.297 -2.357 21.608 1.00 58.97 101 SER A O 1
ATOM 794 N N . ASN A 1 102 ? 5.755 -0.551 22.830 1.00 66.06 102 ASN A N 1
ATOM 795 C CA . ASN A 1 102 ? 5.319 0.242 21.678 1.00 66.06 102 ASN A CA 1
ATOM 796 C C . ASN A 1 102 ? 6.502 0.802 20.875 1.00 66.06 102 ASN A C 1
ATOM 798 O O . ASN A 1 102 ? 6.410 0.895 19.658 1.00 66.06 102 ASN A O 1
ATOM 802 N N . ILE A 1 103 ? 7.625 1.150 21.515 1.00 72.44 103 ILE A N 1
ATOM 803 C CA . ILE A 1 103 ? 8.847 1.551 20.800 1.00 72.44 103 ILE A CA 1
ATOM 804 C C . ILE A 1 103 ? 9.385 0.394 19.967 1.00 72.44 103 ILE A C 1
ATOM 806 O O . ILE A 1 103 ? 9.863 0.630 18.866 1.00 72.44 103 ILE A O 1
ATOM 810 N N . GLU A 1 104 ? 9.368 -0.831 20.488 1.00 78.62 104 GLU A N 1
ATOM 811 C CA . GLU A 1 104 ? 9.926 -1.982 19.779 1.00 78.62 104 GLU A CA 1
ATOM 812 C C . GLU A 1 104 ? 9.094 -2.294 18.530 1.00 78.62 104 GLU A C 1
ATOM 814 O O . GLU A 1 104 ? 9.656 -2.350 17.439 1.00 78.62 104 GLU A O 1
ATOM 819 N N . GLU A 1 105 ? 7.761 -2.303 18.645 1.00 79.31 105 GLU A N 1
ATOM 820 C CA . GLU A 1 105 ? 6.860 -2.441 17.491 1.00 79.31 105 GLU A CA 1
ATOM 821 C C . GLU A 1 105 ? 7.019 -1.285 16.481 1.00 79.31 105 GLU A C 1
ATOM 823 O O . GLU A 1 105 ? 7.111 -1.510 15.273 1.00 79.31 105 GLU A O 1
ATOM 828 N N . ILE A 1 106 ? 7.132 -0.037 16.952 1.00 82.75 106 ILE A N 1
ATOM 829 C CA . ILE A 1 106 ? 7.362 1.122 16.075 1.00 82.75 106 ILE A CA 1
ATOM 830 C C . ILE A 1 106 ? 8.732 1.035 15.392 1.00 82.75 106 ILE A C 1
ATOM 832 O O . ILE A 1 106 ? 8.838 1.317 14.200 1.00 82.75 106 ILE A O 1
ATOM 836 N N . ASN A 1 107 ? 9.780 0.633 16.107 1.00 83.31 107 ASN A N 1
ATOM 837 C CA . ASN A 1 107 ? 11.124 0.511 15.553 1.00 83.31 107 ASN A CA 1
ATOM 838 C C . ASN A 1 107 ? 11.201 -0.604 14.511 1.00 83.31 107 ASN A C 1
ATOM 840 O O . ASN A 1 107 ? 11.852 -0.416 13.485 1.00 83.31 107 ASN A O 1
ATOM 844 N N . GLU A 1 108 ? 10.524 -1.731 14.734 1.00 87.12 108 GLU A N 1
ATOM 845 C CA . GLU A 1 108 ? 10.411 -2.800 13.741 1.00 87.12 108 GLU A CA 1
ATOM 846 C C . GLU A 1 108 ? 9.711 -2.304 12.468 1.00 87.12 108 GLU A C 1
ATOM 848 O O . GLU A 1 108 ? 10.204 -2.532 11.359 1.00 87.12 108 GLU A O 1
ATOM 853 N N . LEU A 1 109 ? 8.614 -1.549 12.605 1.00 80.94 109 LEU A N 1
ATOM 854 C CA . LEU A 1 109 ? 7.915 -0.945 11.466 1.00 80.94 109 LEU A CA 1
ATOM 855 C C . LEU A 1 109 ? 8.780 0.085 10.729 1.00 80.94 109 LEU A C 1
ATOM 857 O O . LEU A 1 109 ? 8.818 0.088 9.496 1.00 80.94 109 LEU A O 1
ATOM 861 N N . VAL A 1 110 ? 9.505 0.935 11.459 1.00 85.38 110 VAL A N 1
ATOM 862 C CA . VAL A 1 110 ? 10.430 1.920 10.879 1.00 85.38 110 VAL A CA 1
ATOM 863 C C . VAL A 1 110 ? 11.565 1.218 10.136 1.00 85.38 110 VAL A C 1
ATOM 865 O O . VAL A 1 110 ? 11.847 1.573 8.994 1.00 85.38 110 VAL A O 1
ATOM 868 N N . GLN A 1 111 ? 12.170 0.181 10.716 1.00 89.62 111 GLN A N 1
ATOM 869 C CA . GLN A 1 111 ? 13.224 -0.591 10.053 1.00 89.62 111 GLN A CA 1
ATOM 870 C C . GLN A 1 111 ? 12.714 -1.302 8.796 1.00 89.62 111 GLN A C 1
ATOM 872 O O . GLN A 1 111 ? 13.389 -1.281 7.764 1.00 89.62 111 GLN A O 1
ATOM 877 N N . ALA A 1 112 ? 11.513 -1.887 8.838 1.00 81.31 112 ALA A N 1
ATOM 878 C CA . ALA A 1 112 ? 10.891 -2.499 7.666 1.00 81.31 112 ALA A CA 1
ATOM 879 C C . ALA A 1 112 ? 10.627 -1.464 6.556 1.00 81.31 112 ALA A C 1
ATOM 881 O O . ALA A 1 112 ? 10.893 -1.727 5.378 1.00 81.31 112 ALA A O 1
ATOM 882 N N . LEU A 1 113 ? 10.168 -0.263 6.925 1.00 83.56 113 LEU A N 1
ATOM 883 C CA . LEU A 1 113 ? 9.950 0.841 5.992 1.00 83.56 113 LEU A CA 1
ATOM 884 C C . LEU A 1 113 ? 11.268 1.338 5.384 1.00 83.56 113 LEU A C 1
ATOM 886 O O . LEU A 1 113 ? 11.349 1.547 4.173 1.00 83.56 113 LEU A O 1
ATOM 890 N N . GLU A 1 114 ? 12.316 1.491 6.191 1.00 88.25 114 GLU A N 1
ATOM 891 C CA . GLU A 1 114 ? 13.643 1.886 5.721 1.00 88.25 114 GLU A CA 1
ATOM 892 C C . GLU A 1 114 ? 14.259 0.844 4.786 1.00 88.25 114 GLU A C 1
ATOM 894 O O . GLU A 1 114 ? 14.818 1.206 3.748 1.00 88.25 114 GLU A O 1
ATOM 899 N N . ALA A 1 115 ? 14.129 -0.446 5.102 1.00 88.19 115 ALA A N 1
ATOM 900 C CA . ALA A 1 115 ? 14.580 -1.533 4.236 1.00 88.19 115 ALA A CA 1
ATOM 901 C C . ALA A 1 115 ? 13.832 -1.529 2.891 1.00 88.19 115 ALA A C 1
ATOM 903 O O . ALA A 1 115 ? 14.451 -1.659 1.828 1.00 88.19 115 ALA A O 1
ATOM 904 N N . SER A 1 116 ? 12.515 -1.297 2.919 1.00 82.88 116 SER A N 1
ATOM 905 C CA . SER A 1 116 ? 11.704 -1.131 1.708 1.00 82.88 116 SER A CA 1
ATOM 906 C C . SER A 1 116 ? 12.137 0.096 0.903 1.00 82.88 116 SER A C 1
ATOM 908 O O . SER A 1 116 ? 12.282 0.016 -0.317 1.00 82.88 116 SER A O 1
ATOM 910 N N . ARG A 1 117 ? 12.401 1.227 1.568 1.00 86.50 117 ARG A N 1
ATOM 911 C CA . ARG A 1 117 ? 12.854 2.464 0.921 1.00 86.50 117 ARG A CA 1
ATOM 912 C C . ARG A 1 117 ? 14.215 2.284 0.255 1.00 86.50 117 ARG A C 1
ATOM 914 O O . ARG A 1 117 ? 14.362 2.668 -0.898 1.00 86.50 117 ARG A O 1
ATOM 921 N N . LYS A 1 118 ? 15.182 1.657 0.934 1.00 89.88 118 LYS A N 1
ATOM 922 C CA . LYS A 1 118 ? 16.508 1.353 0.363 1.00 89.88 118 LYS A CA 1
ATOM 923 C C . LYS A 1 118 ? 16.396 0.464 -0.876 1.00 89.88 118 LYS A C 1
ATOM 925 O O . LYS A 1 118 ? 17.030 0.748 -1.888 1.00 89.88 118 LYS A O 1
ATOM 930 N N . SER A 1 119 ? 15.547 -0.563 -0.817 1.00 86.69 119 SER A N 1
ATOM 931 C CA . SER A 1 119 ? 15.285 -1.446 -1.961 1.00 86.69 119 SER A CA 1
ATOM 932 C C . SER A 1 119 ? 14.669 -0.680 -3.137 1.00 86.69 119 SER A C 1
ATOM 934 O O . SER A 1 119 ? 15.060 -0.878 -4.284 1.00 86.69 119 SER A O 1
ATOM 936 N N . PHE A 1 120 ? 13.749 0.246 -2.858 1.00 87.81 120 PHE A N 1
ATOM 937 C CA . PHE A 1 120 ? 13.133 1.088 -3.881 1.00 87.81 120 PHE A CA 1
ATOM 938 C C . PHE A 1 120 ? 14.128 2.067 -4.517 1.00 87.81 120 PHE A C 1
ATOM 940 O O . PHE A 1 120 ? 14.156 2.198 -5.740 1.00 87.81 120 PHE A O 1
ATOM 947 N N . THR A 1 121 ? 14.991 2.701 -3.716 1.00 90.25 121 THR A N 1
ATOM 948 C CA . THR A 1 121 ? 16.071 3.559 -4.225 1.00 90.25 121 THR A CA 1
ATOM 949 C C . THR A 1 121 ? 17.003 2.778 -5.153 1.00 90.25 121 THR A C 1
ATOM 951 O O . THR A 1 121 ? 17.317 3.255 -6.240 1.00 90.25 121 THR A O 1
ATOM 954 N N . ALA A 1 122 ? 17.371 1.544 -4.790 1.00 91.50 122 ALA A N 1
ATOM 955 C CA . ALA A 1 122 ? 18.211 0.696 -5.636 1.00 91.50 122 ALA A CA 1
ATOM 956 C C . ALA A 1 122 ? 17.560 0.381 -7.000 1.00 91.50 122 ALA A C 1
ATOM 958 O O . ALA A 1 122 ? 18.239 0.385 -8.023 1.00 91.50 122 ALA A O 1
ATOM 959 N N . ILE A 1 123 ? 16.240 0.162 -7.042 1.00 92.50 123 ILE A N 1
ATOM 960 C CA . ILE A 1 123 ? 15.493 -0.032 -8.301 1.00 92.50 123 ILE A CA 1
ATOM 961 C C . ILE A 1 123 ? 15.454 1.263 -9.128 1.00 92.50 123 ILE A C 1
ATOM 963 O O . ILE A 1 123 ? 15.578 1.234 -10.357 1.00 92.50 123 ILE A O 1
ATOM 967 N N . GLN A 1 124 ? 15.298 2.408 -8.463 1.00 92.81 124 GLN A N 1
ATOM 968 C CA . GLN A 1 124 ? 15.224 3.716 -9.111 1.00 92.81 124 GLN A CA 1
ATOM 969 C C . GLN A 1 124 ? 16.535 4.112 -9.810 1.00 92.81 124 GLN A C 1
ATOM 971 O O . GLN A 1 124 ? 16.491 4.763 -10.861 1.00 92.81 124 GLN A O 1
ATOM 976 N N . GLU A 1 125 ? 17.668 3.703 -9.239 1.00 93.50 125 GLU A N 1
ATOM 977 C CA . GLU A 1 125 ? 19.026 3.955 -9.740 1.00 93.50 125 GLU A CA 1
ATOM 978 C C . GLU A 1 125 ? 19.588 2.802 -10.590 1.00 93.50 125 GLU A C 1
ATOM 980 O O . GLU A 1 125 ? 20.710 2.888 -11.089 1.00 93.50 125 GLU A O 1
ATOM 985 N N . ALA A 1 126 ? 18.820 1.726 -10.791 1.00 93.88 126 ALA A N 1
ATOM 986 C CA . ALA A 1 126 ? 19.271 0.576 -11.562 1.00 93.88 126 ALA A CA 1
ATOM 987 C C . ALA A 1 126 ? 19.637 0.965 -13.015 1.00 93.88 126 ALA A C 1
ATOM 989 O O . ALA A 1 126 ? 18.901 1.712 -13.668 1.00 93.88 126 ALA A O 1
ATOM 990 N N . PRO A 1 127 ? 20.734 0.412 -13.575 1.00 92.88 127 PRO A N 1
ATOM 991 C CA . PRO A 1 127 ? 21.177 0.713 -14.941 1.00 92.88 127 PRO A CA 1
ATOM 992 C C . PRO A 1 127 ? 20.279 0.101 -16.029 1.00 92.88 127 PRO A C 1
ATOM 994 O O . PRO A 1 127 ? 20.381 0.478 -17.201 1.00 92.88 127 PRO A O 1
ATOM 997 N N . ALA A 1 128 ? 19.401 -0.833 -15.653 1.00 94.12 128 ALA A N 1
ATOM 998 C CA . ALA A 1 128 ? 18.373 -1.406 -16.514 1.00 94.12 128 ALA A CA 1
ATOM 999 C C . ALA A 1 128 ? 17.086 -0.567 -16.468 1.00 94.12 128 ALA A C 1
ATOM 1001 O O . ALA A 1 128 ? 16.765 0.051 -15.451 1.00 94.12 128 ALA A O 1
ATOM 1002 N N . ALA A 1 129 ? 16.331 -0.553 -17.565 1.00 94.44 129 ALA A N 1
ATOM 1003 C CA . ALA A 1 129 ? 14.997 0.035 -17.571 1.00 94.44 129 ALA A CA 1
ATOM 1004 C C . ALA A 1 129 ? 14.060 -0.865 -16.758 1.00 94.44 129 ALA A C 1
ATOM 1006 O O . ALA A 1 129 ? 13.999 -2.063 -17.006 1.00 94.44 129 ALA A O 1
ATOM 1007 N N . VAL A 1 130 ? 13.340 -0.307 -15.789 1.00 95.19 130 VAL A N 1
ATOM 1008 C CA . VAL A 1 130 ? 12.390 -1.061 -14.961 1.00 95.19 130 VAL A CA 1
ATOM 1009 C C . VAL A 1 130 ? 11.010 -0.438 -15.088 1.00 95.19 130 VAL A C 1
ATOM 1011 O O . VAL A 1 130 ? 10.856 0.774 -14.920 1.00 95.19 130 VAL A O 1
ATOM 1014 N N . ILE A 1 131 ? 10.020 -1.281 -15.364 1.00 93.88 131 ILE A N 1
ATOM 1015 C CA . ILE A 1 131 ? 8.602 -0.934 -15.448 1.00 93.88 131 ILE A CA 1
ATOM 1016 C C . ILE A 1 131 ? 7.831 -1.898 -14.551 1.00 93.88 131 ILE A C 1
ATOM 1018 O O . ILE A 1 131 ? 8.096 -3.097 -14.547 1.00 93.88 131 ILE A O 1
ATOM 1022 N N . VAL A 1 132 ? 6.876 -1.385 -13.787 1.00 93.69 132 VAL A N 1
ATOM 1023 C CA . VAL A 1 132 ? 5.939 -2.200 -13.011 1.00 93.69 132 VAL A CA 1
ATOM 1024 C C . VAL A 1 132 ? 4.534 -1.885 -13.488 1.00 93.69 132 VAL A C 1
ATOM 1026 O O . VAL A 1 132 ? 4.121 -0.720 -13.483 1.00 93.69 132 VAL A O 1
ATOM 1029 N N . CYS A 1 133 ? 3.807 -2.929 -13.862 1.00 92.06 133 CYS A N 1
ATOM 1030 C CA . CYS A 1 133 ? 2.425 -2.849 -14.301 1.00 92.06 133 CYS A CA 1
ATOM 1031 C C . CYS A 1 133 ? 1.511 -3.612 -13.344 1.00 92.06 133 CYS A C 1
ATOM 1033 O O . CYS A 1 133 ? 1.945 -4.534 -12.646 1.00 92.06 133 CYS A O 1
ATOM 1035 N N . ASP A 1 134 ? 0.237 -3.230 -13.320 1.00 91.69 134 ASP A N 1
ATOM 1036 C CA . ASP A 1 134 ? -0.797 -4.047 -12.691 1.00 91.69 134 ASP A CA 1
ATOM 1037 C C . ASP A 1 134 ? -1.202 -5.238 -13.578 1.00 91.69 134 ASP A C 1
ATOM 1039 O O . ASP A 1 134 ? -0.557 -5.546 -14.583 1.00 91.69 134 ASP A O 1
ATOM 1043 N N . ARG A 1 135 ? -2.248 -5.959 -13.162 1.00 86.69 135 ARG A N 1
ATOM 1044 C CA . ARG A 1 135 ? -2.734 -7.163 -13.850 1.00 86.69 135 ARG A CA 1
ATOM 1045 C C . ARG A 1 135 ? -3.228 -6.893 -15.270 1.00 86.69 135 ARG A C 1
AT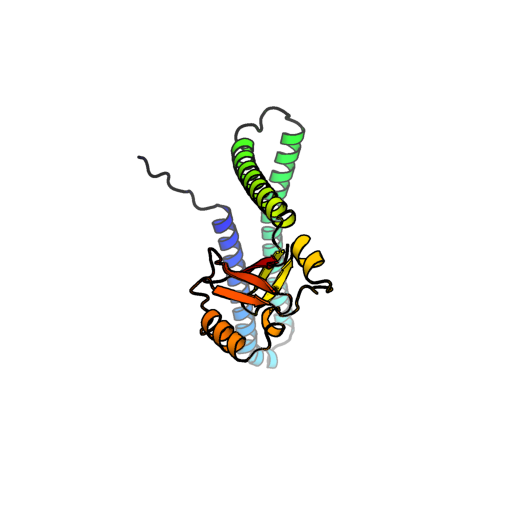OM 1047 O O . ARG A 1 135 ? -3.107 -7.775 -16.112 1.00 86.69 135 ARG A O 1
ATOM 1054 N N . ASP A 1 136 ? -3.742 -5.695 -15.526 1.00 84.94 136 ASP A N 1
ATOM 1055 C CA . ASP A 1 136 ? -4.284 -5.308 -16.829 1.00 84.94 136 ASP A CA 1
ATOM 1056 C C . ASP A 1 136 ? -3.185 -4.763 -17.757 1.00 84.94 136 ASP A C 1
ATOM 1058 O O . ASP A 1 136 ? -3.448 -4.415 -18.905 1.00 84.94 136 ASP A O 1
ATOM 1062 N N . GLY A 1 137 ? -1.940 -4.701 -17.271 1.00 87.88 137 GLY A N 1
ATOM 1063 C CA . GLY A 1 137 ? -0.801 -4.152 -17.997 1.00 87.88 137 GLY A CA 1
ATOM 1064 C C . GLY A 1 137 ? -0.654 -2.641 -17.872 1.00 87.88 137 GLY A C 1
ATOM 1065 O O . GLY A 1 137 ? 0.226 -2.054 -18.507 1.00 87.88 137 GLY A O 1
ATOM 1066 N N . VAL A 1 138 ? -1.455 -2.008 -17.014 1.00 90.31 138 VAL A N 1
ATOM 1067 C CA . VAL A 1 138 ? -1.413 -0.567 -16.793 1.00 90.31 138 VAL A CA 1
ATOM 1068 C C . VAL A 1 138 ? -0.179 -0.202 -15.974 1.00 90.31 138 VAL A C 1
ATOM 1070 O O . VAL A 1 138 ? 0.065 -0.746 -14.894 1.00 90.31 138 VAL A O 1
ATOM 1073 N N . ILE A 1 139 ? 0.607 0.746 -16.480 1.00 92.75 139 ILE A N 1
ATOM 1074 C CA . ILE A 1 139 ? 1.877 1.154 -15.877 1.00 92.75 139 ILE A CA 1
ATOM 1075 C C . ILE A 1 139 ? 1.623 1.883 -14.556 1.00 92.75 139 ILE A C 1
ATOM 1077 O O . ILE A 1 139 ? 1.007 2.953 -14.520 1.00 92.75 139 ILE A O 1
ATOM 1081 N N . ARG A 1 140 ? 2.155 1.327 -13.463 1.00 94.31 140 ARG A N 1
ATOM 1082 C CA . ARG A 1 140 ? 2.085 1.901 -12.108 1.00 94.31 140 ARG A CA 1
ATOM 1083 C C . ARG A 1 140 ? 3.394 2.535 -11.661 1.00 94.31 140 ARG A C 1
ATOM 1085 O O . ARG A 1 140 ? 3.373 3.452 -10.844 1.00 94.31 140 ARG A O 1
ATOM 1092 N N . TYR A 1 141 ? 4.524 2.083 -12.196 1.00 94.50 141 TYR A N 1
ATOM 1093 C CA . TYR A 1 141 ? 5.828 2.662 -11.888 1.00 94.50 141 TYR A CA 1
ATOM 1094 C C . TYR A 1 141 ? 6.816 2.482 -13.039 1.00 94.50 141 TYR A C 1
ATOM 1096 O O . TYR A 1 141 ? 6.816 1.457 -13.717 1.00 94.50 141 TYR A O 1
ATOM 1104 N N . VAL A 1 142 ? 7.698 3.470 -13.205 1.00 94.38 142 VAL A N 1
ATOM 1105 C CA . VAL A 1 142 ? 8.852 3.420 -14.109 1.00 94.38 142 VAL A CA 1
ATOM 1106 C C . VAL A 1 142 ? 10.068 4.067 -13.452 1.00 94.38 142 VAL A C 1
ATOM 1108 O O . VAL A 1 142 ? 9.951 5.133 -12.836 1.00 94.38 142 VAL A O 1
ATOM 1111 N N . ASN A 1 143 ? 11.244 3.453 -13.599 1.00 95.19 143 ASN A N 1
ATOM 1112 C CA . ASN A 1 143 ? 12.488 4.044 -13.104 1.00 95.19 143 ASN A CA 1
ATOM 1113 C C . ASN A 1 143 ? 13.040 5.128 -14.053 1.00 95.19 143 ASN A C 1
ATOM 1115 O O . ASN A 1 143 ? 12.552 5.337 -15.168 1.00 95.19 143 ASN A O 1
ATOM 1119 N N . SER A 1 144 ? 14.067 5.854 -13.600 1.00 93.00 144 SER A N 1
ATOM 1120 C CA . SER A 1 144 ? 14.678 6.956 -14.361 1.00 93.00 144 SER A CA 1
ATOM 1121 C C . SER A 1 144 ? 15.265 6.485 -15.697 1.00 93.00 144 SER A C 1
ATOM 1123 O O . SER A 1 144 ? 15.104 7.145 -16.725 1.00 93.00 144 SER A O 1
ATOM 1125 N N . ARG A 1 145 ? 15.880 5.298 -15.704 1.00 93.38 145 ARG A N 1
ATOM 1126 C CA . ARG A 1 145 ? 16.464 4.691 -16.896 1.00 93.38 145 ARG A CA 1
ATOM 1127 C C . ARG A 1 145 ? 15.422 4.359 -17.961 1.00 93.38 145 ARG A C 1
ATOM 1129 O O . ARG A 1 145 ? 15.668 4.642 -19.131 1.00 93.38 145 ARG A O 1
ATOM 1136 N N . ALA A 1 146 ? 14.272 3.810 -17.566 1.00 91.75 146 ALA A N 1
ATOM 1137 C CA . ALA A 1 146 ? 13.164 3.539 -18.476 1.00 91.75 146 ALA A CA 1
ATOM 1138 C C . ALA A 1 146 ? 12.670 4.831 -19.142 1.00 91.75 146 ALA A C 1
ATOM 1140 O O . ALA A 1 146 ? 12.572 4.881 -20.366 1.00 91.75 146 ALA A O 1
ATOM 1141 N N . LYS A 1 147 ? 12.467 5.909 -18.370 1.00 90.94 147 LYS A N 1
ATOM 1142 C CA . LYS A 1 147 ? 12.062 7.217 -18.921 1.0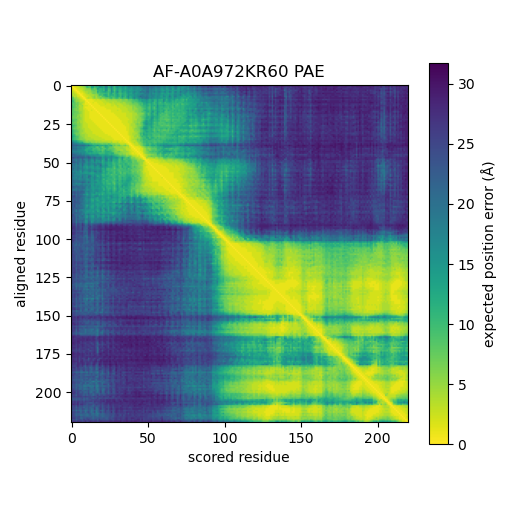0 90.94 147 LYS A CA 1
ATOM 1143 C C . LYS A 1 147 ? 13.038 7.726 -19.989 1.00 90.94 147 LYS A C 1
ATOM 1145 O O . LYS A 1 147 ? 12.613 8.175 -21.049 1.00 90.94 147 LYS A O 1
ATOM 1150 N N . SER A 1 148 ? 14.341 7.616 -19.731 1.00 89.62 148 SER A N 1
ATOM 1151 C CA . SER A 1 148 ? 15.379 8.042 -20.679 1.00 89.62 148 SER A CA 1
ATOM 1152 C C . SER A 1 148 ? 15.439 7.174 -21.938 1.00 89.62 148 SER A C 1
ATOM 1154 O O . SER A 1 148 ? 15.697 7.691 -23.025 1.00 89.62 148 SER A O 1
ATOM 1156 N N . LEU A 1 149 ? 15.223 5.862 -21.801 1.00 86.56 149 LEU A N 1
ATOM 1157 C CA . LEU A 1 149 ? 15.297 4.911 -22.908 1.00 86.56 149 LEU A CA 1
ATOM 1158 C C . LEU A 1 149 ? 14.137 5.095 -23.891 1.00 86.56 149 LEU A C 1
ATOM 1160 O O . LEU A 1 149 ? 14.364 5.160 -25.096 1.00 86.56 149 LEU A O 1
ATOM 1164 N N . PHE A 1 150 ? 12.916 5.240 -23.376 1.00 77.31 150 PHE A N 1
ATOM 1165 C CA . PHE A 1 150 ? 11.718 5.268 -24.211 1.00 77.31 150 PHE A CA 1
ATOM 1166 C C . PHE A 1 150 ? 11.441 6.607 -24.889 1.00 77.31 150 PHE A C 1
ATOM 1168 O O . PHE A 1 150 ? 10.599 6.653 -25.778 1.00 77.31 150 PHE A O 1
ATOM 1175 N N . ARG A 1 151 ? 12.131 7.694 -24.500 1.00 68.19 151 ARG A N 1
ATOM 1176 C CA . ARG A 1 151 ? 11.953 9.057 -25.056 1.00 68.19 151 ARG A CA 1
ATOM 1177 C C . ARG A 1 151 ? 10.489 9.528 -25.132 1.00 68.19 151 ARG A C 1
ATOM 1179 O O . ARG A 1 151 ? 10.185 10.497 -25.824 1.00 68.19 151 ARG A O 1
ATOM 1186 N N . TRP A 1 152 ? 9.603 8.868 -24.395 1.00 60.12 152 TRP A N 1
ATOM 1187 C CA . TRP A 1 152 ? 8.175 9.119 -24.341 1.00 60.12 152 TRP A CA 1
ATOM 1188 C C . TRP A 1 152 ? 7.810 9.650 -22.962 1.00 60.12 152 TRP A C 1
ATOM 1190 O O . TRP A 1 152 ? 8.427 9.254 -21.963 1.00 60.12 152 TRP A O 1
ATOM 1200 N N . PRO A 1 153 ? 6.776 10.501 -22.865 1.00 64.69 153 PRO A N 1
ATOM 1201 C CA . PRO A 1 153 ? 6.068 10.633 -21.613 1.00 64.69 153 PRO A CA 1
ATOM 1202 C C . PRO A 1 153 ? 5.386 9.287 -21.387 1.00 64.69 153 PRO A C 1
ATOM 1204 O O . PRO A 1 153 ? 4.306 9.043 -21.908 1.00 64.69 153 PRO A O 1
ATOM 1207 N N . VAL A 1 154 ? 6.045 8.373 -20.673 1.00 68.44 154 VAL A N 1
ATOM 1208 C CA . VAL A 1 154 ? 5.341 7.211 -20.142 1.00 68.44 154 VAL A CA 1
ATOM 1209 C C . VAL A 1 154 ? 4.338 7.782 -19.156 1.00 68.44 154 VAL A C 1
ATOM 1211 O O . VAL A 1 154 ? 4.689 8.104 -18.014 1.00 68.44 154 VAL A O 1
ATOM 1214 N N . ASN A 1 155 ? 3.119 8.011 -19.632 1.00 80.88 155 ASN A N 1
ATOM 1215 C CA . ASN A 1 155 ? 2.054 8.458 -18.774 1.00 80.88 155 ASN A CA 1
ATOM 1216 C C . ASN A 1 155 ? 1.741 7.272 -17.877 1.00 80.88 155 ASN A C 1
ATOM 1218 O O . ASN A 1 155 ? 1.432 6.167 -18.330 1.00 80.88 155 ASN A O 1
ATOM 1222 N N . LEU A 1 156 ? 1.868 7.497 -16.573 1.00 85.19 156 LEU A N 1
ATOM 1223 C CA . LEU A 1 156 ? 1.307 6.563 -15.616 1.00 85.19 156 LEU A CA 1
ATOM 1224 C C . LEU A 1 156 ? -0.169 6.382 -15.986 1.00 85.19 156 LEU A C 1
ATOM 1226 O O . LEU A 1 156 ? -0.849 7.362 -16.298 1.00 85.19 156 LEU A O 1
ATOM 1230 N N . ASN A 1 157 ? -0.645 5.144 -15.924 1.00 86.88 157 ASN A N 1
ATOM 1231 C CA . ASN A 1 157 ? -1.983 4.720 -16.340 1.00 86.88 157 ASN A CA 1
ATOM 1232 C C . ASN A 1 157 ? -2.205 4.398 -17.831 1.00 86.88 157 ASN A C 1
ATOM 1234 O O . ASN A 1 157 ? -3.331 4.069 -18.194 1.00 86.88 157 ASN A O 1
ATOM 1238 N N . GLU A 1 158 ? -1.178 4.413 -18.680 1.00 88.56 158 GLU A N 1
ATOM 1239 C CA . GLU A 1 158 ? -1.272 3.787 -20.009 1.00 88.56 158 GLU A CA 1
ATOM 1240 C C . GLU A 1 158 ? -1.035 2.274 -19.932 1.00 88.56 158 GLU A C 1
ATOM 1242 O O . GLU A 1 158 ? -0.309 1.790 -19.054 1.00 88.56 158 GLU A O 1
ATOM 1247 N N . ASN A 1 159 ? -1.648 1.520 -20.850 1.00 86.75 159 ASN A N 1
ATOM 1248 C CA . ASN A 1 159 ? -1.404 0.091 -20.963 1.00 86.75 159 ASN A CA 1
ATOM 1249 C C . ASN A 1 159 ? -0.094 -0.144 -21.716 1.00 86.75 159 ASN A C 1
ATOM 1251 O O . ASN A 1 159 ? 0.053 0.201 -22.887 1.00 86.75 159 ASN A O 1
ATOM 1255 N N . PHE A 1 160 ? 0.874 -0.738 -21.029 1.00 86.00 160 PHE A N 1
ATOM 1256 C CA . PHE A 1 160 ? 2.165 -1.059 -21.620 1.00 86.00 160 PHE A CA 1
ATOM 1257 C C . PHE A 1 160 ? 2.044 -2.104 -22.736 1.00 86.00 160 PHE A C 1
ATOM 1259 O O . PHE A 1 160 ? 2.840 -2.108 -23.672 1.00 86.00 160 PHE A O 1
ATOM 1266 N N . LEU A 1 161 ? 1.044 -2.983 -22.645 1.00 80.50 161 LEU A N 1
ATOM 1267 C CA . LEU A 1 161 ? 0.836 -4.089 -23.574 1.00 80.50 161 LEU A CA 1
ATOM 1268 C C . LEU A 1 161 ? 0.391 -3.611 -24.960 1.00 80.50 161 LEU A C 1
ATOM 1270 O O . LEU A 1 161 ? 0.773 -4.224 -25.953 1.00 80.50 161 LEU A O 1
ATOM 1274 N N . ASP A 1 162 ? -0.304 -2.474 -25.043 1.00 82.06 162 ASP A N 1
ATOM 1275 C CA . ASP A 1 162 ? -0.741 -1.873 -26.313 1.00 82.06 162 ASP A CA 1
ATOM 1276 C C . ASP A 1 162 ? 0.442 -1.488 -27.222 1.00 82.06 162 ASP A C 1
ATOM 1278 O O . ASP A 1 162 ? 0.286 -1.304 -28.429 1.00 82.06 162 ASP A O 1
ATOM 1282 N N . GLN A 1 163 ? 1.652 -1.395 -26.658 1.00 77.62 163 GLN A N 1
ATOM 1283 C CA . GLN A 1 163 ? 2.874 -1.069 -27.394 1.00 77.62 163 GLN A CA 1
ATOM 1284 C C . GLN A 1 163 ? 3.476 -2.274 -28.137 1.00 77.62 163 GLN A C 1
ATOM 1286 O O . GLN A 1 163 ? 4.348 -2.095 -28.988 1.00 77.62 163 GLN A O 1
ATOM 1291 N N . PHE A 1 164 ? 3.012 -3.493 -27.848 1.00 73.56 164 PHE A N 1
ATOM 1292 C CA . PHE A 1 164 ? 3.462 -4.737 -28.476 1.00 73.56 164 PHE A CA 1
ATOM 1293 C C . PHE A 1 164 ? 2.384 -5.225 -29.446 1.00 73.56 164 PHE A C 1
ATOM 1295 O O . PHE A 1 164 ? 1.693 -6.210 -29.214 1.00 73.56 164 PHE A O 1
ATOM 1302 N N . SER A 1 165 ? 2.186 -4.476 -30.529 1.00 59.28 165 SER A N 1
ATOM 1303 C CA . SER A 1 165 ? 1.073 -4.652 -31.471 1.00 59.28 165 SER A CA 1
ATOM 1304 C C . SER A 1 165 ? 1.284 -5.743 -32.531 1.00 59.28 165 SER A C 1
ATOM 1306 O O . SER A 1 165 ? 0.557 -5.779 -33.525 1.00 59.28 165 SER A O 1
ATOM 1308 N N . SER A 1 166 ? 2.254 -6.649 -32.357 1.00 73.19 166 SER A N 1
ATOM 1309 C CA . SER A 1 166 ? 2.375 -7.806 -33.250 1.00 73.19 166 SER A CA 1
ATOM 1310 C C . SER A 1 166 ? 1.414 -8.923 -32.815 1.00 73.19 166 SER A C 1
ATOM 1312 O O . SER A 1 166 ? 1.267 -9.200 -31.626 1.00 73.19 166 SER A O 1
ATOM 1314 N N . GLU A 1 167 ? 0.763 -9.605 -33.767 1.00 60.88 167 GLU A N 1
ATOM 1315 C CA . GLU A 1 167 ? -0.123 -10.755 -33.481 1.00 60.88 167 GLU A CA 1
ATOM 1316 C C . GLU A 1 167 ? 0.573 -11.856 -32.654 1.00 60.88 167 GLU A C 1
ATOM 1318 O O . GLU A 1 167 ? -0.075 -12.558 -31.877 1.00 60.88 167 GLU A O 1
ATOM 1323 N N . ALA A 1 168 ? 1.899 -11.984 -32.776 1.00 61.28 168 ALA A N 1
ATOM 1324 C CA . ALA A 1 168 ? 2.697 -12.926 -31.994 1.00 61.28 168 ALA A CA 1
ATOM 1325 C C . ALA A 1 168 ? 2.811 -12.521 -30.512 1.00 61.28 168 ALA A C 1
ATOM 1327 O O . ALA A 1 168 ? 2.819 -13.388 -29.635 1.00 61.28 168 ALA A O 1
ATOM 1328 N N . ASP A 1 169 ? 2.847 -11.220 -30.221 1.00 67.00 169 ASP A N 1
ATOM 1329 C CA . ASP A 1 169 ? 2.903 -10.701 -28.854 1.00 67.00 169 ASP A CA 1
ATOM 1330 C C . ASP A 1 169 ? 1.538 -10.804 -28.169 1.00 67.00 169 ASP A C 1
ATOM 1332 O O . ASP A 1 169 ? 1.474 -11.160 -26.994 1.00 67.00 169 ASP A O 1
ATOM 1336 N N . ALA A 1 170 ? 0.437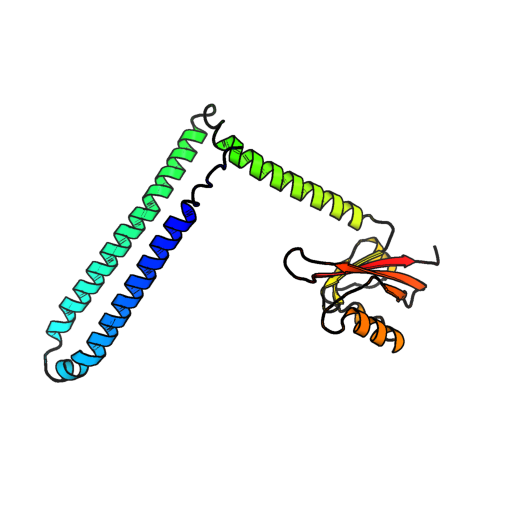 -10.619 -28.905 1.00 64.12 170 ALA A N 1
ATOM 1337 C CA . ALA A 1 170 ? -0.921 -10.792 -28.383 1.00 64.12 170 ALA A CA 1
ATOM 1338 C C . ALA A 1 170 ? -1.179 -12.216 -27.848 1.00 64.12 170 ALA A C 1
ATOM 1340 O O . ALA A 1 170 ? -1.807 -12.379 -26.799 1.00 64.12 170 ALA A O 1
ATOM 1341 N N . ALA A 1 171 ? -0.648 -13.248 -28.516 1.00 62.75 171 ALA A N 1
ATOM 1342 C CA . ALA A 1 171 ? -0.738 -14.636 -28.054 1.00 62.75 171 ALA A CA 1
ATOM 1343 C C . ALA A 1 171 ? 0.116 -14.891 -26.798 1.00 62.75 171 ALA A C 1
ATOM 1345 O O . ALA A 1 171 ? -0.304 -15.616 -25.892 1.00 62.75 171 ALA A O 1
ATOM 1346 N N . LEU A 1 172 ? 1.297 -14.268 -26.703 1.00 66.44 172 LEU A N 1
ATOM 1347 C CA . LEU A 1 172 ? 2.150 -14.355 -25.516 1.00 66.44 172 LEU A CA 1
ATOM 1348 C C . LEU A 1 172 ? 1.495 -13.647 -24.325 1.00 66.44 172 LEU A C 1
ATOM 1350 O O . LEU A 1 172 ? 1.460 -14.194 -23.227 1.00 66.44 172 LEU A O 1
ATOM 1354 N N . ILE A 1 173 ? 0.899 -12.479 -24.569 1.00 65.81 173 ILE A N 1
ATOM 1355 C CA . ILE A 1 173 ? 0.129 -11.712 -23.592 1.00 65.81 173 ILE A CA 1
ATOM 1356 C C . ILE A 1 173 ? -1.067 -12.535 -23.119 1.00 65.81 173 ILE A C 1
ATOM 1358 O O . ILE A 1 173 ? -1.207 -12.706 -21.918 1.00 65.81 173 ILE A O 1
ATOM 1362 N N . GLN A 1 174 ? -1.852 -13.146 -24.015 1.00 63.97 174 GLN A N 1
ATOM 1363 C CA . GLN A 1 174 ? -2.937 -14.062 -23.633 1.00 63.97 174 GLN A CA 1
ATOM 1364 C C . GLN A 1 174 ? -2.456 -15.312 -22.891 1.00 63.97 174 GLN A C 1
ATOM 1366 O O . GLN A 1 174 ? -3.190 -15.840 -22.067 1.00 63.97 174 GLN A O 1
ATOM 1371 N N . THR A 1 175 ? -1.247 -15.809 -23.148 1.00 61.22 175 THR A N 1
ATOM 1372 C CA . THR A 1 175 ? -0.700 -16.962 -22.408 1.00 61.22 175 THR A CA 1
ATOM 1373 C C . THR A 1 175 ? -0.256 -16.561 -20.997 1.00 61.22 175 THR A C 1
ATOM 1375 O O . THR A 1 175 ? -0.281 -17.368 -20.071 1.00 61.22 175 THR A O 1
ATOM 1378 N N . VAL A 1 176 ? 0.133 -15.299 -20.830 1.00 61.28 176 VAL A N 1
ATOM 1379 C CA . VAL A 1 176 ? 0.574 -14.692 -19.572 1.00 61.28 176 VAL A CA 1
ATOM 1380 C C . VAL A 1 176 ? -0.614 -14.190 -18.745 1.00 61.28 176 VAL A C 1
ATOM 1382 O O . VAL A 1 176 ? -0.574 -14.274 -17.526 1.00 61.28 176 VAL A O 1
ATOM 1385 N N . THR A 1 177 ? -1.673 -13.684 -19.379 1.00 63.31 177 THR A N 1
ATOM 1386 C CA . THR A 1 177 ? -2.872 -13.130 -18.722 1.00 63.31 177 THR A CA 1
ATOM 1387 C C . THR A 1 177 ? -4.096 -14.046 -18.824 1.00 63.31 177 THR A C 1
ATOM 1389 O O . THR A 1 177 ? -5.144 -13.754 -18.246 1.00 63.31 177 THR A O 1
ATOM 1392 N N . GLY A 1 178 ? -3.981 -15.182 -19.516 1.00 50.84 178 GLY A N 1
ATOM 1393 C CA . GLY A 1 178 ? -5.053 -16.152 -19.725 1.00 50.84 178 GLY A CA 1
ATOM 1394 C C . GLY A 1 178 ? -5.525 -16.752 -18.407 1.00 50.84 178 GLY A C 1
ATOM 1395 O O . GLY A 1 178 ? -4.739 -17.317 -17.652 1.00 50.84 178 GLY A O 1
ATOM 1396 N N . ASN A 1 179 ? -6.820 -16.605 -18.120 1.00 57.50 179 ASN A N 1
ATOM 1397 C CA . ASN A 1 179 ? -7.458 -16.915 -16.831 1.00 57.50 179 ASN A CA 1
ATOM 1398 C C . ASN A 1 179 ? -6.957 -16.084 -15.633 1.00 57.50 179 ASN A C 1
ATOM 1400 O O . ASN A 1 179 ? -7.196 -16.466 -14.487 1.00 57.50 179 ASN A O 1
ATOM 1404 N N . GLY A 1 180 ? -6.288 -14.950 -15.878 1.00 56.97 180 GLY A N 1
ATOM 1405 C CA . GLY A 1 180 ? -5.760 -14.087 -14.823 1.00 56.97 180 GLY A CA 1
ATOM 1406 C C . GLY A 1 180 ? -4.688 -14.773 -13.978 1.00 56.97 180 GLY A C 1
ATOM 1407 O O . GLY A 1 180 ? -4.659 -14.536 -12.769 1.00 56.97 180 GLY A O 1
ATOM 1408 N N . GLN A 1 181 ? -3.895 -15.665 -14.598 1.00 58.25 181 GLN A N 1
ATOM 1409 C CA . GLN A 1 181 ? -2.740 -16.289 -13.965 1.00 58.25 181 GLN A CA 1
ATOM 1410 C C . GLN A 1 181 ? -1.430 -16.092 -14.740 1.00 58.25 181 GLN A C 1
ATOM 1412 O O . GLN A 1 181 ? -1.183 -16.772 -15.735 1.00 58.25 181 GLN A O 1
ATOM 1417 N N . VAL A 1 182 ? -0.540 -15.234 -14.234 1.00 60.81 182 VAL A N 1
ATOM 1418 C CA . VAL A 1 182 ? 0.836 -15.092 -14.732 1.00 60.81 182 VAL A CA 1
ATOM 1419 C C . VAL A 1 182 ? 1.713 -16.200 -14.146 1.00 60.81 182 VAL A C 1
ATOM 1421 O O . VAL A 1 182 ? 2.316 -16.076 -13.073 1.00 60.81 182 VAL A O 1
ATOM 1424 N N . LEU A 1 183 ? 1.792 -17.323 -14.859 1.00 59.84 183 LEU A N 1
ATOM 1425 C CA . LEU A 1 183 ? 2.445 -18.526 -14.338 1.00 59.84 183 LEU A CA 1
ATOM 1426 C C . LEU A 1 183 ? 3.973 -18.529 -14.478 1.00 59.84 183 LEU A C 1
ATOM 1428 O O . LEU A 1 183 ? 4.634 -19.122 -13.629 1.00 59.84 183 LEU A O 1
ATOM 1432 N N . ASN A 1 184 ? 4.547 -17.859 -15.486 1.00 74.69 184 ASN A N 1
ATOM 1433 C CA . ASN A 1 184 ? 5.983 -17.939 -15.781 1.00 74.69 184 ASN A CA 1
ATOM 1434 C C . ASN A 1 184 ? 6.587 -16.612 -16.255 1.00 74.69 184 ASN A C 1
ATOM 1436 O O . ASN A 1 184 ? 5.896 -15.747 -16.791 1.00 74.69 184 ASN A O 1
ATOM 1440 N N . ALA A 1 185 ? 7.903 -16.477 -16.074 1.00 81.75 185 ALA A N 1
ATOM 1441 C CA . ALA A 1 185 ? 8.667 -15.380 -16.653 1.00 81.75 185 ALA A CA 1
ATOM 1442 C C . ALA A 1 185 ? 8.760 -15.533 -18.178 1.00 81.75 185 ALA A C 1
ATOM 1444 O O . ALA A 1 185 ? 8.944 -16.641 -18.685 1.00 81.75 185 ALA A O 1
ATOM 1445 N N . PHE A 1 186 ? 8.665 -14.424 -18.907 1.00 84.19 186 PHE A N 1
ATOM 1446 C CA . PHE A 1 186 ? 8.714 -14.420 -20.369 1.00 84.19 186 PHE A CA 1
ATOM 1447 C C . PHE A 1 186 ? 9.554 -13.261 -20.897 1.00 84.19 186 PHE A C 1
ATOM 1449 O O . PHE A 1 186 ? 9.897 -12.330 -20.167 1.00 84.19 186 PHE A O 1
ATOM 1456 N N . ARG A 1 187 ? 9.927 -13.344 -22.176 1.00 86.44 187 ARG A N 1
ATOM 1457 C CA . ARG A 1 187 ? 10.822 -12.389 -22.828 1.00 86.44 187 ARG A CA 1
ATOM 1458 C C . ARG A 1 187 ? 10.195 -11.867 -24.112 1.00 86.44 187 ARG A C 1
ATOM 1460 O O . ARG A 1 187 ? 9.803 -12.670 -24.950 1.00 86.44 187 ARG A O 1
ATOM 1467 N N . ILE A 1 188 ? 10.183 -10.547 -24.285 1.00 86.12 188 ILE A N 1
ATOM 1468 C CA . ILE A 1 188 ? 9.713 -9.878 -25.507 1.00 86.12 188 ILE A CA 1
ATOM 1469 C C . ILE A 1 188 ? 10.813 -8.956 -26.032 1.00 86.12 188 ILE A C 1
ATOM 1471 O O . ILE A 1 188 ? 11.570 -8.357 -25.266 1.00 86.12 188 ILE A O 1
ATOM 1475 N N . ARG A 1 189 ? 10.938 -8.859 -27.356 1.00 85.75 189 ARG A N 1
ATOM 1476 C CA . ARG A 1 189 ? 11.812 -7.878 -28.004 1.00 85.75 189 ARG A CA 1
ATOM 1477 C C . ARG A 1 189 ? 10.975 -6.655 -28.377 1.00 85.75 189 ARG A C 1
ATOM 1479 O O . ARG A 1 189 ? 10.054 -6.774 -29.171 1.00 85.75 189 ARG A O 1
ATOM 1486 N N . GLY A 1 190 ? 11.314 -5.500 -27.816 1.00 82.88 190 GLY A N 1
ATOM 1487 C CA . GLY A 1 190 ? 10.690 -4.222 -28.149 1.00 82.88 190 GLY A CA 1
ATOM 1488 C C . GLY A 1 190 ? 11.122 -3.682 -29.517 1.00 82.88 190 GLY A C 1
ATOM 1489 O O . GLY A 1 190 ? 12.120 -4.118 -30.102 1.00 82.88 190 GLY A O 1
ATOM 1490 N N . ILE A 1 191 ? 10.373 -2.688 -29.999 1.00 78.25 191 ILE A N 1
ATOM 1491 C CA . ILE A 1 191 ? 10.550 -2.028 -31.308 1.00 78.25 191 ILE A CA 1
ATOM 1492 C C . ILE A 1 191 ? 11.942 -1.376 -31.441 1.00 78.25 191 ILE A C 1
ATOM 1494 O O . ILE A 1 191 ? 12.527 -1.308 -32.521 1.00 78.25 191 ILE A O 1
ATOM 1498 N N . ASP A 1 192 ? 12.527 -0.949 -30.329 1.00 81.00 192 ASP A N 1
ATOM 1499 C CA . ASP A 1 192 ? 13.808 -0.248 -30.221 1.00 81.00 192 ASP A CA 1
ATOM 1500 C C . ASP A 1 192 ? 15.023 -1.183 -30.054 1.00 81.00 192 ASP A C 1
ATOM 1502 O O . ASP A 1 192 ? 16.120 -0.733 -29.726 1.00 81.00 192 ASP A O 1
ATOM 1506 N N . SER A 1 193 ? 14.867 -2.488 -30.312 1.00 84.56 193 SER A N 1
ATOM 1507 C CA . SER A 1 193 ? 15.870 -3.524 -29.996 1.00 84.56 193 SER A CA 1
ATOM 1508 C C . SER A 1 193 ? 16.128 -3.720 -28.493 1.00 84.56 193 SER A C 1
ATOM 1510 O O . SER A 1 193 ? 17.078 -4.425 -28.135 1.00 84.56 193 SER A O 1
ATOM 1512 N N . THR A 1 194 ? 15.297 -3.151 -27.614 1.00 87.88 194 THR A N 1
ATOM 1513 C CA . THR A 1 194 ? 15.342 -3.443 -26.180 1.00 87.88 194 THR A CA 1
ATOM 1514 C C . THR A 1 194 ? 14.767 -4.819 -25.916 1.00 87.88 194 THR A C 1
ATOM 1516 O O . THR A 1 194 ? 13.768 -5.246 -26.497 1.00 87.88 194 THR A O 1
ATOM 1519 N N . LEU A 1 195 ? 15.426 -5.538 -25.024 1.00 90.88 195 LEU A N 1
ATOM 1520 C CA . LEU A 1 195 ? 15.020 -6.854 -24.607 1.00 90.88 195 LEU A CA 1
ATOM 1521 C C . LEU A 1 195 ? 14.366 -6.790 -23.242 1.00 90.88 195 LEU A C 1
ATOM 1523 O O . LEU A 1 195 ? 15.008 -6.386 -22.276 1.00 90.88 195 LEU A O 1
ATOM 1527 N N . TRP A 1 196 ? 13.102 -7.189 -23.187 1.00 91.00 196 TRP A N 1
ATOM 1528 C CA . TRP A 1 196 ? 12.297 -7.167 -21.981 1.00 91.00 196 TRP A CA 1
ATOM 1529 C C . TRP A 1 196 ? 12.183 -8.557 -21.387 1.00 91.00 196 TRP A C 1
ATOM 1531 O O . TRP A 1 196 ? 11.840 -9.499 -22.096 1.00 91.00 196 TRP A O 1
ATOM 1541 N N . TRP A 1 197 ? 12.430 -8.666 -20.087 1.00 92.75 197 TRP A N 1
ATOM 1542 C CA . TRP A 1 197 ? 12.074 -9.819 -19.269 1.00 92.75 197 TRP A CA 1
ATOM 1543 C C . TRP A 1 197 ? 10.967 -9.417 -18.311 1.00 92.75 197 TRP A C 1
ATOM 1545 O O . TRP A 1 197 ? 11.116 -8.446 -17.571 1.00 92.75 197 TRP A O 1
ATOM 1555 N N . PHE A 1 198 ? 9.880 -10.174 -18.306 1.00 90.12 198 PHE A N 1
ATOM 1556 C CA . PHE A 1 198 ? 8.754 -9.955 -17.415 1.00 90.12 198 PHE A CA 1
ATOM 1557 C C . PHE A 1 198 ? 8.698 -11.046 -16.368 1.00 90.12 198 PHE A C 1
ATOM 1559 O O . PHE A 1 198 ? 8.844 -12.229 -16.681 1.00 90.12 198 PHE A O 1
ATOM 1566 N N . PHE A 1 199 ? 8.452 -10.638 -15.130 1.00 90.56 199 PHE A N 1
ATOM 1567 C CA . PHE A 1 199 ? 8.287 -11.530 -13.995 1.00 90.56 199 PHE A CA 1
ATOM 1568 C C . PHE A 1 199 ? 6.942 -11.244 -13.318 1.00 90.56 199 PHE A C 1
ATOM 1570 O O . PHE A 1 199 ? 6.608 -10.071 -13.114 1.00 90.56 199 PHE A O 1
ATOM 1577 N N . PRO A 1 200 ? 6.168 -12.275 -12.939 1.00 88.75 200 PRO A N 1
ATOM 1578 C CA . PRO A 1 200 ? 4.953 -12.080 -12.157 1.00 88.75 200 PRO A CA 1
ATOM 1579 C C . PRO A 1 200 ? 5.261 -11.440 -10.806 1.00 88.75 200 PRO A C 1
ATOM 1581 O O . PRO A 1 200 ? 6.147 -11.890 -10.077 1.00 88.75 200 PRO A O 1
ATOM 1584 N N . LEU A 1 201 ? 4.470 -10.440 -10.429 1.00 88.75 201 LEU A N 1
ATOM 1585 C CA . LEU A 1 201 ? 4.420 -9.929 -9.067 1.00 88.75 201 LEU A CA 1
ATOM 1586 C C . LEU A 1 201 ? 3.261 -10.598 -8.337 1.00 88.75 201 LEU A C 1
ATOM 1588 O O . LEU A 1 201 ? 2.110 -10.522 -8.767 1.00 88.75 201 LEU A O 1
ATOM 1592 N N . ARG A 1 202 ? 3.557 -11.238 -7.206 1.00 85.00 202 ARG A N 1
ATOM 1593 C CA . ARG A 1 202 ? 2.552 -11.866 -6.342 1.00 85.00 202 ARG A CA 1
ATOM 1594 C C . ARG A 1 202 ? 2.369 -11.035 -5.085 1.00 85.00 202 ARG A C 1
ATOM 1596 O O . ARG A 1 202 ? 3.345 -10.665 -4.433 1.00 85.00 202 ARG A O 1
ATOM 1603 N N . ASN A 1 203 ? 1.121 -10.749 -4.738 1.00 83.50 203 ASN A N 1
ATOM 1604 C CA . ASN A 1 203 ? 0.809 -10.212 -3.422 1.00 83.50 203 ASN A CA 1
ATOM 1605 C C . ASN A 1 203 ? 0.827 -11.378 -2.414 1.00 83.50 203 ASN A C 1
ATOM 1607 O O . ASN A 1 203 ? 0.545 -12.519 -2.769 1.00 83.50 203 ASN A O 1
ATOM 1611 N N . ARG A 1 204 ? 1.134 -11.116 -1.141 1.00 78.50 204 ARG A N 1
ATOM 1612 C CA . ARG A 1 204 ? 1.010 -12.135 -0.084 1.00 78.50 204 ARG A CA 1
ATOM 1613 C C . ARG A 1 204 ? -0.440 -12.575 0.144 1.00 78.50 204 ARG A C 1
ATOM 1615 O O . ARG A 1 204 ? -0.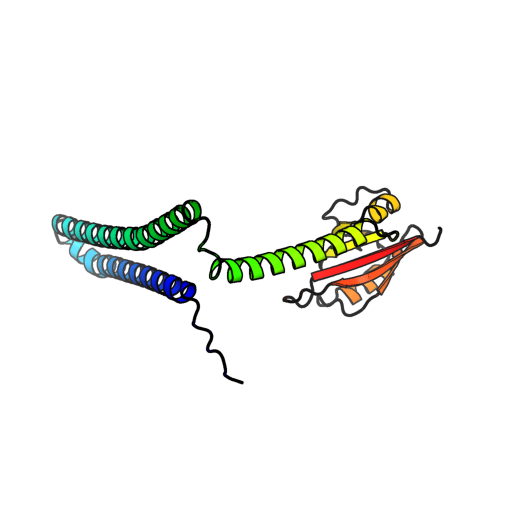657 -13.692 0.596 1.00 78.50 204 ARG A O 1
ATOM 1622 N N . HIS A 1 205 ? -1.410 -11.706 -0.145 1.00 76.81 205 HIS A N 1
ATOM 1623 C CA . HIS A 1 205 ? -2.828 -11.945 0.154 1.00 76.81 205 HIS A CA 1
ATOM 1624 C C . HIS A 1 205 ? -3.685 -12.257 -1.069 1.00 76.81 205 HIS A C 1
ATOM 1626 O O . HIS A 1 205 ? -4.709 -12.923 -0.950 1.00 76.81 205 HIS A O 1
ATOM 1632 N N . THR A 1 206 ? -3.283 -11.776 -2.241 1.00 68.69 206 THR A N 1
ATOM 1633 C CA . THR A 1 206 ? -3.971 -12.053 -3.500 1.00 68.69 206 THR A CA 1
ATOM 1634 C C . THR A 1 206 ? -3.023 -12.838 -4.384 1.00 68.69 206 THR A C 1
ATOM 1636 O O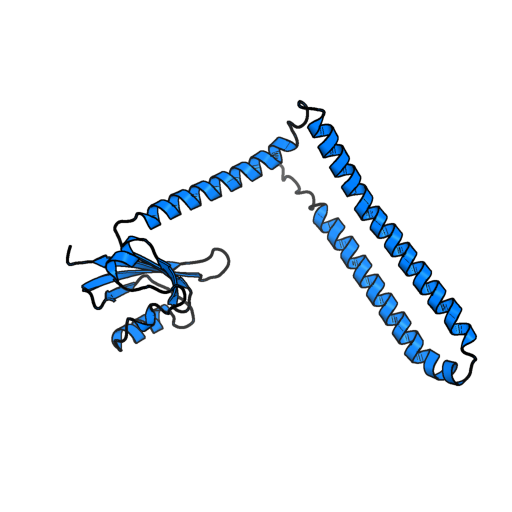 . THR A 1 206 ? -1.830 -12.547 -4.418 1.00 68.69 206 THR A O 1
ATOM 1639 N N . SER A 1 207 ? -3.535 -13.851 -5.083 1.00 67.81 207 SER A N 1
ATOM 1640 C CA . SER A 1 207 ? -2.706 -14.740 -5.900 1.00 67.81 207 SER A CA 1
ATOM 1641 C C . SER A 1 207 ? -1.806 -13.977 -6.877 1.00 67.81 207 SER A C 1
ATOM 1643 O O . SER A 1 207 ? -0.717 -14.466 -7.155 1.00 67.81 207 SER A O 1
ATOM 1645 N N . GLU A 1 208 ? -2.190 -12.766 -7.321 1.00 65.69 208 GLU A N 1
ATOM 1646 C CA . GLU A 1 208 ? -1.431 -11.959 -8.292 1.00 65.69 208 GLU A CA 1
ATOM 1647 C C . GLU A 1 208 ? -1.554 -10.446 -8.047 1.00 65.69 208 GLU A C 1
ATOM 1649 O O . GLU A 1 208 ? -2.615 -9.955 -7.676 1.00 65.69 208 GLU A O 1
ATOM 1654 N N . ALA A 1 209 ? -0.492 -9.670 -8.251 1.00 78.88 209 ALA A N 1
ATOM 1655 C CA . ALA A 1 209 ? -0.504 -8.205 -8.131 1.00 78.88 209 ALA A CA 1
ATOM 1656 C C . ALA A 1 209 ? -0.323 -7.499 -9.485 1.00 78.88 209 ALA A C 1
ATOM 1658 O O . ALA A 1 209 ? -0.802 -6.382 -9.654 1.00 78.88 209 ALA A O 1
ATOM 1659 N N . GLY A 1 210 ? 0.342 -8.152 -10.440 1.00 89.50 210 GLY A N 1
ATOM 1660 C CA . GLY A 1 210 ? 0.723 -7.580 -11.729 1.00 89.50 210 GLY A CA 1
ATOM 1661 C C . GLY A 1 210 ? 2.029 -8.198 -12.216 1.00 89.50 210 GLY A C 1
ATOM 1662 O O . GLY A 1 210 ? 2.315 -9.358 -11.912 1.00 89.50 210 GLY A O 1
ATOM 1663 N N . PHE A 1 211 ? 2.854 -7.428 -12.918 1.00 90.38 211 PHE A N 1
ATOM 1664 C CA . PHE A 1 211 ? 4.157 -7.890 -13.396 1.00 90.38 211 PHE A CA 1
ATOM 1665 C C . PHE A 1 211 ? 5.213 -6.783 -13.375 1.00 90.38 211 PHE A C 1
ATOM 1667 O O . PHE A 1 211 ? 4.911 -5.593 -13.455 1.00 90.38 211 PHE A O 1
ATOM 1674 N N . ILE A 1 212 ? 6.474 -7.193 -13.260 1.00 93.81 212 ILE A N 1
ATOM 1675 C CA . ILE A 1 212 ? 7.642 -6.321 -13.383 1.00 93.81 212 ILE A CA 1
ATOM 1676 C C . ILE A 1 212 ? 8.380 -6.654 -14.676 1.00 93.81 212 ILE A C 1
ATOM 1678 O O . ILE A 1 212 ? 8.761 -7.799 -14.903 1.00 93.81 212 ILE A O 1
ATOM 1682 N N . GLY A 1 213 ? 8.557 -5.647 -15.524 1.00 93.62 213 GLY A N 1
ATOM 1683 C CA . GLY A 1 213 ? 9.352 -5.695 -16.741 1.00 93.62 213 GLY A CA 1
ATOM 1684 C C . GLY A 1 213 ? 10.732 -5.087 -16.514 1.00 93.62 213 GLY A C 1
ATOM 1685 O O . GLY A 1 213 ? 10.849 -3.974 -15.999 1.00 93.62 213 GLY A O 1
ATOM 1686 N N . ILE A 1 214 ? 11.776 -5.797 -16.928 1.00 95.06 214 ILE A N 1
ATOM 1687 C CA . ILE A 1 214 ? 13.158 -5.317 -16.937 1.00 95.06 214 ILE A CA 1
ATOM 1688 C C . ILE A 1 214 ? 13.638 -5.288 -18.385 1.00 95.06 214 ILE A C 1
ATOM 1690 O O . ILE A 1 214 ? 13.673 -6.322 -19.044 1.00 95.06 214 ILE A O 1
ATOM 1694 N N . GLY A 1 215 ? 14.000 -4.106 -18.870 1.00 93.31 215 GLY A N 1
ATOM 1695 C CA . GLY A 1 215 ? 14.467 -3.849 -20.224 1.00 93.31 215 GLY A CA 1
ATOM 1696 C C . GLY A 1 215 ? 15.966 -3.570 -20.271 1.00 93.31 215 GLY A C 1
ATOM 1697 O O . GLY A 1 215 ? 16.466 -2.693 -19.559 1.00 93.31 215 GLY A O 1
ATOM 1698 N N . VAL A 1 216 ? 16.685 -4.270 -21.148 1.00 93.00 216 VAL A N 1
ATOM 1699 C CA . VAL A 1 216 ? 18.094 -3.982 -21.464 1.00 93.00 216 VAL A CA 1
ATOM 1700 C C . VAL A 1 216 ? 18.220 -3.661 -22.947 1.00 93.00 216 VAL A C 1
ATOM 1702 O O . VAL A 1 216 ? 17.772 -4.424 -23.804 1.00 93.00 216 VAL A O 1
ATOM 1705 N N . ASN A 1 217 ? 18.822 -2.514 -23.257 1.00 89.75 217 ASN A N 1
ATOM 1706 C CA . ASN A 1 217 ? 19.100 -2.129 -24.633 1.00 89.75 217 ASN A CA 1
ATOM 1707 C C . ASN A 1 217 ? 20.302 -2.933 -25.144 1.00 89.75 217 ASN A C 1
ATOM 1709 O O . ASN A 1 217 ? 21.387 -2.830 -24.587 1.00 89.75 217 ASN A O 1
ATOM 1713 N N . MET A 1 218 ? 20.109 -3.717 -26.204 1.00 88.44 218 MET A N 1
ATOM 1714 C CA . MET A 1 218 ? 21.147 -4.600 -26.753 1.00 88.44 218 MET A CA 1
ATOM 1715 C C . MET A 1 218 ? 22.171 -3.869 -27.644 1.00 88.44 218 MET A C 1
ATOM 1717 O O . MET A 1 218 ? 23.057 -4.515 -28.194 1.00 88.44 218 MET A O 1
ATOM 1721 N N . ARG A 1 219 ? 22.020 -2.553 -27.863 1.00 84.31 219 ARG A N 1
ATOM 1722 C CA . ARG A 1 219 ? 22.907 -1.739 -28.719 1.00 84.31 219 ARG A CA 1
ATOM 1723 C C . ARG A 1 219 ? 23.979 -0.954 -27.950 1.00 84.31 219 ARG A C 1
ATOM 1725 O O . ARG A 1 219 ? 24.755 -0.252 -28.594 1.00 84.31 219 ARG A O 1
ATOM 1732 N N . GLN A 1 220 ? 23.982 -1.016 -26.618 1.00 67.69 220 GLN A N 1
ATOM 1733 C CA . GLN A 1 220 ? 25.012 -0.427 -25.750 1.00 67.69 220 GLN A CA 1
ATOM 1734 C C . GLN A 1 220 ? 25.943 -1.516 -25.237 1.00 67.69 220 GLN A C 1
ATOM 1736 O O . GLN A 1 220 ? 27.153 -1.223 -25.150 1.00 67.69 220 GLN A O 1
#

Sequence (220 aa):
MSKQKQAPNVFHVSLLSHFFLLVATLAVCFFVVQYLFSSSIRYFLQHDLVVLVPVVLFLFGVAGLIASIAARSVAYPLVHIINLLEEEARSGATGRIAYRSNIEEINELVQALEASRKSFTAIQEAPAAVIVCDRDGVIRYVNSRAKSLFRWPVNLNENFLDQFSSEADAALIQTVTGNGQVLNAFRIRGIDSTLWWFFPLRNRHTSEAGFIGIGVNMRQ

Secondary structure (DSSP, 8-state):
---------HHHHHHHHHHHHHHHHHHHHHHHHHHIIIIIHHHHTTS-GGGHHHHHHHHHHHHHHHHHHHHHHHHHHHHHHHHHHHHHHH-TTS-TTHHHHHHHHHHHHHHHHHHHHHHHHHHHT-SSEEEEEETT-BEEEE-HHHHHHH-S---TTSBSGGG--SHHHHHHHHHHHGGG---S-EEEE-TTSEEEEEEEE--SSSS--EEEEEEEETT-

Foldseek 3Di:
DDPDPPDPDPVVVVVVVVVVVVVVVVVVVVVVVVCCVVPVVVVVVPDDPVVVVVVVVVVVVVVVVVVVVVVVVVVVVVVVVVVVVVVCVVDVPPCPPVVVVVVVVVVVVVVVVVVVVVVVVCVQPDCWWKFFAFLQQFTPDTHPNVCVVVVDPSPRGDRPQVQVPDPVSVVVNCVCCVVHHNPDWDWDQGPQRKIKIKDFDQDPVHRGTGIMIIIDRPPD